Protein AF-0000000085022148 (afdb_homodimer)

pLDDT: mean 96.71, std 3.33, range [73.62, 98.94]

Secondary structu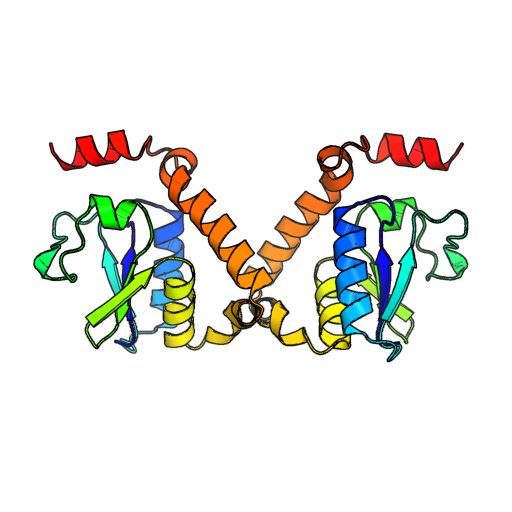re (DSSP, 8-state):
--EEEEE-TT-HHHHHHHHHHHHHHTTS--EEEEETTSTT--GGGGTT--HHHHHHS-EEE-TTS-EEETHHHHHHHHHHTT-GGGGGGGGSHHHHHHHHHHHHHHHHHHHHHTTS--HHHHHHHHH-/--EEEEE-TT-HHHHHHHHHHHHHHTTS--EEEEETTSTT--GGGGTT--HHHHHHS-EEE-TTS-EEETHHHHHHHHHHTT-GGGGGGGGSHHHHHHHHHHHHHHHHHHHHHTTS--HHHHHHHHH-

Organism: Micromonas commoda (strain RCC299 / NOUM17 / CCMP2709) (NCBI:txid296587)

Structure (mmCIF, N/CA/C/O backbone):
data_AF-0000000085022148-model_v1
#
loop_
_entity.id
_entity.type
_entity.pdbx_description
1 polymer 'Thiol-disulfide oxidoreductase'
#
loop_
_atom_site.group_PDB
_atom_site.id
_atom_site.type_symbol
_atom_site.label_atom_id
_atom_site.label_alt_id
_atom_site.label_comp_id
_atom_site.label_asym_id
_atom_site.label_entity_id
_atom_site.label_seq_id
_atom_site.pdbx_PDB_ins_code
_atom_site.Cartn_x
_atom_site.Cartn_y
_atom_site.Cartn_z
_atom_site.occupancy
_atom_site.B_iso_or_equiv
_atom_site.auth_seq_id
_atom_site.auth_comp_id
_atom_site.auth_asym_id
_atom_site.auth_atom_id
_atom_site.pdbx_PDB_model_num
ATOM 1 N N . TRP A 1 1 ? -12.016 -23.688 -6.984 1 97.06 1 TRP A N 1
ATOM 2 C CA . TRP A 1 1 ? -11.18 -22.547 -6.641 1 97.06 1 TRP A CA 1
ATOM 3 C C . TRP A 1 1 ? -11.609 -21.312 -7.418 1 97.06 1 TRP A C 1
ATOM 5 O O . TRP A 1 1 ? -12.242 -21.406 -8.477 1 97.06 1 TRP A O 1
ATOM 15 N N . ASP A 1 2 ? -11.375 -20.156 -6.832 1 98.75 2 ASP A N 1
ATOM 16 C CA . ASP A 1 2 ? -11.695 -18.875 -7.465 1 98.75 2 ASP A CA 1
ATOM 17 C C . ASP A 1 2 ? -10.531 -18.391 -8.328 1 98.75 2 ASP A C 1
ATOM 19 O O . ASP A 1 2 ? -10.742 -17.656 -9.305 1 98.75 2 ASP A O 1
ATOM 23 N N . VAL A 1 3 ? -9.367 -18.844 -7.98 1 98.88 3 VAL A N 1
ATOM 24 C CA . VAL A 1 3 ? -8.195 -18.469 -8.773 1 98.88 3 VAL A CA 1
ATOM 25 C C . VAL A 1 3 ? -7.062 -19.453 -8.5 1 98.88 3 VAL A C 1
ATOM 27 O O . VAL A 1 3 ? -6.859 -19.875 -7.359 1 98.88 3 VAL A O 1
ATOM 30 N N . ARG A 1 4 ? -6.363 -19.859 -9.539 1 98.94 4 ARG A N 1
ATOM 31 C CA . ARG A 1 4 ? -5.086 -20.562 -9.453 1 98.94 4 ARG A CA 1
ATOM 32 C C . ARG A 1 4 ? -3.92 -19.578 -9.484 1 98.94 4 ARG A C 1
ATOM 34 O O . ARG A 1 4 ? -3.873 -18.688 -10.336 1 98.94 4 ARG A O 1
ATOM 41 N N . VAL A 1 5 ? -3.021 -19.703 -8.547 1 98.94 5 VAL A N 1
ATOM 42 C CA . VAL A 1 5 ? -1.86 -18.812 -8.469 1 98.94 5 VAL A CA 1
ATOM 43 C C . VAL A 1 5 ? -0.59 -19.609 -8.766 1 98.94 5 VAL A C 1
ATOM 45 O O . VAL A 1 5 ? -0.313 -20.625 -8.117 1 98.94 5 VAL A O 1
ATOM 48 N N . LEU A 1 6 ? 0.143 -19.156 -9.766 1 98.94 6 LEU A N 1
ATOM 49 C CA . LEU A 1 6 ? 1.462 -19.703 -10.062 1 98.94 6 LEU A CA 1
ATOM 50 C C . LEU A 1 6 ? 2.547 -18.953 -9.305 1 98.94 6 LEU A C 1
ATOM 52 O O . LEU A 1 6 ? 2.84 -17.797 -9.625 1 98.94 6 LEU A O 1
ATOM 56 N N . TYR A 1 7 ? 3.133 -19.594 -8.328 1 98.88 7 TYR A N 1
ATOM 57 C CA . TYR A 1 7 ? 4.082 -18.875 -7.492 1 98.88 7 TYR A CA 1
ATOM 58 C C . TYR A 1 7 ? 5.461 -19.516 -7.547 1 98.88 7 TYR A C 1
ATOM 60 O O . TYR A 1 7 ? 5.59 -20.688 -7.898 1 98.88 7 TYR A O 1
ATOM 68 N N . ASP A 1 8 ? 6.48 -18.688 -7.207 1 98.5 8 ASP A N 1
ATOM 69 C CA . ASP A 1 8 ? 7.871 -19.125 -7.145 1 98.5 8 ASP A CA 1
ATOM 70 C C . ASP A 1 8 ? 8.195 -19.719 -5.777 1 98.5 8 ASP A C 1
ATOM 72 O O . ASP A 1 8 ? 8.539 -19 -4.844 1 98.5 8 ASP A O 1
ATOM 76 N N . GLY A 1 9 ? 8.203 -21.062 -5.75 1 98.25 9 GLY A N 1
ATOM 77 C CA . GLY A 1 9 ? 8.414 -21.766 -4.496 1 98.25 9 GLY A CA 1
ATOM 78 C C . GLY A 1 9 ? 9.836 -21.641 -3.977 1 98.25 9 GLY A C 1
ATOM 79 O O . GLY A 1 9 ? 10.102 -21.969 -2.82 1 98.25 9 GLY A O 1
ATOM 80 N N . ASP A 1 10 ? 10.711 -21.125 -4.785 1 97.25 10 ASP A N 1
ATOM 81 C CA . ASP A 1 10 ? 12.094 -20.953 -4.359 1 97.25 10 ASP A CA 1
ATOM 82 C C . ASP A 1 10 ? 12.305 -19.594 -3.711 1 97.25 10 ASP A C 1
ATOM 84 O O . ASP A 1 10 ? 13.344 -19.344 -3.096 1 97.25 10 ASP A O 1
ATOM 88 N N . CYS A 1 11 ? 11.453 -18.719 -3.873 1 98 11 CYS A N 1
ATOM 89 C CA . CYS A 1 11 ? 11.523 -17.391 -3.275 1 98 11 CYS A CA 1
ATOM 90 C C . CYS A 1 11 ? 10.922 -17.391 -1.875 1 98 11 CYS A C 1
ATOM 92 O O . CYS A 1 11 ? 9.719 -17.578 -1.711 1 98 11 CYS A O 1
ATOM 94 N N . PRO A 1 12 ? 11.75 -17.141 -0.868 1 97.81 12 PRO A N 1
ATOM 95 C CA . PRO A 1 12 ? 11.242 -17.25 0.503 1 97.81 12 PRO A CA 1
ATOM 96 C C . PRO A 1 12 ? 10.109 -16.266 0.791 1 97.81 12 PRO A C 1
ATOM 98 O O . PRO A 1 12 ? 9.188 -16.594 1.54 1 97.81 12 PRO A O 1
ATOM 101 N N . LEU A 1 13 ? 10.133 -15.102 0.252 1 96.69 13 LEU A N 1
ATOM 102 C CA . LEU A 1 13 ? 9.062 -14.133 0.465 1 96.69 13 LEU A CA 1
ATOM 103 C C . LEU A 1 13 ? 7.793 -14.562 -0.255 1 96.69 13 LEU A C 1
ATOM 105 O O . LEU A 1 13 ? 6.691 -14.391 0.269 1 96.69 13 LEU A O 1
ATOM 109 N N . CYS A 1 14 ? 7.902 -15.164 -1.439 1 98.38 14 CYS A N 1
ATOM 110 C CA . CYS A 1 14 ? 6.75 -15.68 -2.166 1 98.38 14 CYS A CA 1
ATOM 111 C C . CYS A 1 14 ? 6.082 -16.812 -1.391 1 98.38 14 CYS A C 1
ATOM 113 O O . CYS A 1 14 ? 4.855 -16.859 -1.286 1 98.38 14 CYS A O 1
ATOM 115 N N . VAL A 1 15 ? 6.863 -17.656 -0.808 1 98.56 15 VAL A N 1
ATOM 116 C CA . VAL A 1 15 ? 6.363 -18.797 -0.047 1 98.56 15 VAL A CA 1
ATOM 117 C C . VAL A 1 15 ? 5.645 -18.312 1.208 1 98.56 15 VAL A C 1
ATOM 119 O O . VAL A 1 15 ? 4.582 -18.828 1.565 1 98.56 15 VAL A O 1
ATOM 122 N N . ARG A 1 16 ? 6.23 -17.359 1.817 1 97.19 16 ARG A N 1
ATOM 123 C CA . ARG A 1 16 ? 5.59 -16.797 3.002 1 97.19 16 ARG A CA 1
ATOM 124 C C . ARG A 1 16 ? 4.215 -16.234 2.666 1 97.19 16 ARG A C 1
ATOM 126 O O . ARG A 1 16 ? 3.25 -16.453 3.4 1 97.19 16 ARG A O 1
ATOM 133 N N . GLU A 1 17 ? 4.184 -15.508 1.544 1 97.31 17 GLU A N 1
ATOM 134 C CA . GLU A 1 17 ? 2.912 -14.938 1.094 1 97.31 17 GLU A CA 1
ATOM 135 C C . GLU A 1 17 ? 1.898 -16.031 0.786 1 97.31 17 GLU A C 1
ATOM 137 O O . GLU A 1 17 ? 0.749 -15.969 1.225 1 97.31 17 GLU A O 1
ATOM 142 N N . VAL A 1 18 ? 2.279 -17.047 0.117 1 98.5 18 VAL A N 1
ATOM 143 C CA . VAL A 1 18 ? 1.398 -18.141 -0.288 1 98.5 18 VAL A CA 1
ATOM 144 C C . VAL A 1 18 ? 0.951 -18.922 0.942 1 98.5 18 VAL A C 1
ATOM 146 O O . VAL A 1 18 ? -0.204 -19.359 1.029 1 98.5 18 VAL A O 1
ATOM 149 N N . ASP A 1 19 ? 1.812 -19.062 1.912 1 98.5 19 ASP A N 1
ATOM 150 C CA . ASP A 1 19 ? 1.448 -19.734 3.154 1 98.5 19 ASP A CA 1
ATOM 151 C C . ASP A 1 19 ? 0.398 -18.938 3.924 1 98.5 19 ASP A C 1
ATOM 153 O O . ASP A 1 19 ? -0.531 -19.516 4.492 1 98.5 19 ASP A O 1
ATOM 157 N N . PHE A 1 20 ? 0.59 -17.656 4.004 1 97.88 20 PHE A N 1
ATOM 158 C CA . PHE A 1 20 ? -0.416 -16.797 4.617 1 97.88 20 PHE A CA 1
ATOM 159 C C . PHE A 1 20 ? -1.771 -16.984 3.947 1 97.88 20 PHE A C 1
ATOM 161 O O . PHE A 1 20 ? -2.781 -17.188 4.621 1 97.88 20 PHE A O 1
ATOM 168 N N . LEU A 1 21 ? -1.767 -17 2.562 1 98.44 21 LEU A N 1
ATOM 169 C CA . LEU A 1 21 ? -3.002 -17.141 1.803 1 98.44 21 LEU A CA 1
ATOM 170 C C . LEU A 1 21 ? -3.609 -18.531 2.025 1 98.44 21 LEU A C 1
ATOM 172 O O . LEU A 1 21 ? -4.828 -18.656 2.158 1 98.44 21 LEU A O 1
ATOM 176 N N . ARG A 1 22 ? -2.783 -19.484 2.055 1 98.69 22 ARG A N 1
ATOM 177 C CA . ARG A 1 22 ? -3.236 -20.844 2.33 1 98.69 22 ARG A CA 1
ATOM 178 C C . ARG A 1 22 ? -3.934 -20.922 3.684 1 98.69 22 ARG A C 1
ATOM 180 O O . ARG A 1 22 ? -5.012 -21.516 3.797 1 98.69 22 ARG A O 1
ATOM 187 N N . ARG A 1 23 ? -3.324 -20.344 4.73 1 98.44 23 ARG A N 1
ATOM 188 C CA . ARG A 1 23 ? -3.92 -20.328 6.062 1 98.44 23 ARG A CA 1
ATOM 189 C C . ARG A 1 23 ? -5.262 -19.609 6.055 1 98.44 23 ARG A C 1
ATOM 191 O O . ARG A 1 23 ? -6.227 -20.078 6.668 1 98.44 23 ARG A O 1
ATOM 198 N N . LYS A 1 24 ? -5.316 -18.562 5.32 1 98 24 LYS A N 1
ATOM 199 C CA . LYS A 1 24 ? -6.551 -17.781 5.258 1 98 24 LYS A CA 1
ATOM 200 C C . LYS A 1 24 ? -7.633 -18.531 4.488 1 98 24 LYS A C 1
ATOM 202 O O . LYS A 1 24 ? -8.82 -18.391 4.781 1 98 24 LYS A O 1
ATOM 207 N N . ASP A 1 25 ? -7.164 -19.281 3.492 1 98.5 25 ASP A N 1
ATOM 208 C CA . ASP A 1 25 ? -8.109 -20.125 2.766 1 98.5 25 ASP A CA 1
ATOM 209 C C . ASP A 1 25 ? -8.773 -21.141 3.699 1 98.5 25 ASP A C 1
ATOM 211 O O . ASP A 1 25 ? -9.922 -21.531 3.482 1 98.5 25 ASP A O 1
ATOM 215 N N . ALA A 1 26 ? -8.086 -21.641 4.629 1 98.06 26 ALA A N 1
ATOM 216 C CA . ALA A 1 26 ? -8.562 -22.516 5.699 1 98.06 26 ALA A CA 1
ATOM 217 C C . ALA A 1 26 ? -9.273 -23.734 5.129 1 98.06 26 ALA A C 1
ATOM 219 O O . ALA A 1 26 ? -10.344 -24.125 5.602 1 98.06 26 ALA A O 1
ATOM 220 N N . GLY A 1 27 ? -8.742 -24.281 4.074 1 97.56 27 GLY A N 1
ATOM 221 C CA . GLY A 1 27 ? -9.242 -25.516 3.51 1 97.56 27 GLY A CA 1
ATOM 222 C C . GLY A 1 27 ? -10.492 -25.344 2.674 1 97.56 27 GLY A C 1
ATOM 223 O O . GLY A 1 27 ? -11.07 -26.312 2.189 1 97.56 27 GLY A O 1
ATOM 224 N N . ARG A 1 28 ? -10.992 -24.172 2.41 1 98.12 28 ARG A N 1
ATOM 225 C CA . ARG A 1 28 ? -12.211 -23.906 1.663 1 98.12 28 ARG A CA 1
ATOM 226 C C . ARG A 1 28 ? -12.031 -24.203 0.18 1 98.12 28 ARG A C 1
ATOM 228 O O . ARG A 1 28 ? -13.008 -24.328 -0.562 1 98.12 28 ARG A O 1
ATOM 235 N N . GLY A 1 29 ? -10.797 -24.234 -0.22 1 98.38 29 GLY A N 1
ATOM 236 C CA . GLY A 1 29 ? -10.523 -24.594 -1.604 1 98.38 29 GLY A CA 1
ATOM 237 C C . GLY A 1 29 ? -10.773 -23.453 -2.574 1 98.38 29 GLY A C 1
ATOM 238 O O . GLY A 1 29 ? -11.156 -23.688 -3.723 1 98.38 29 GLY A O 1
ATOM 239 N N . LYS A 1 30 ? -10.648 -22.234 -2.107 1 98.81 30 LYS A N 1
ATOM 240 C CA . LYS A 1 30 ? -10.859 -21.062 -2.951 1 98.81 30 LYS A CA 1
ATOM 241 C C . LYS A 1 30 ? -9.617 -20.75 -3.779 1 98.81 30 LYS A C 1
ATOM 243 O O . LYS A 1 30 ? -9.703 -20.094 -4.812 1 98.81 30 LYS A O 1
ATOM 248 N N . LEU A 1 31 ? -8.469 -21.234 -3.375 1 98.88 31 LEU A N 1
ATOM 249 C CA . LEU A 1 31 ? -7.211 -21.016 -4.074 1 98.88 31 LEU A CA 1
ATOM 250 C C . LEU A 1 31 ? -6.637 -22.344 -4.578 1 98.88 31 LEU A C 1
ATOM 252 O O . LEU A 1 31 ? -6.688 -23.359 -3.875 1 98.88 31 LEU A O 1
ATOM 256 N N . ASP A 1 32 ? -6.168 -22.359 -5.734 1 98.88 32 ASP A N 1
ATOM 257 C CA . ASP A 1 32 ? -5.285 -23.391 -6.258 1 98.88 32 ASP A CA 1
ATOM 258 C C . ASP A 1 32 ? -3.857 -22.875 -6.414 1 98.88 32 ASP A C 1
ATOM 260 O O . ASP A 1 32 ? -3.572 -22.094 -7.324 1 98.88 32 ASP A O 1
ATOM 264 N N . LEU A 1 33 ? -2.99 -23.297 -5.52 1 98.88 33 LEU A N 1
ATOM 265 C CA . LEU A 1 33 ? -1.637 -22.766 -5.43 1 98.88 33 LEU A CA 1
ATOM 266 C C . LEU A 1 33 ? -0.633 -23.719 -6.086 1 98.88 33 LEU A C 1
ATOM 268 O O . LEU A 1 33 ? -0.404 -24.812 -5.59 1 98.88 33 LEU A O 1
ATOM 272 N N . VAL A 1 34 ? -0.026 -23.266 -7.16 1 98.94 34 VAL A N 1
ATOM 273 C CA . VAL A 1 34 ? 0.854 -24.125 -7.961 1 98.94 34 VAL A CA 1
ATOM 274 C C . VAL A 1 34 ? 2.281 -23.578 -7.906 1 98.94 34 VAL A C 1
ATOM 276 O O . VAL A 1 34 ? 2.531 -22.438 -8.289 1 98.94 34 VAL A O 1
ATOM 279 N N . ASP A 1 35 ? 3.156 -24.406 -7.504 1 98.88 35 ASP A N 1
ATOM 280 C CA . ASP A 1 35 ? 4.57 -24.062 -7.41 1 98.88 35 ASP A CA 1
ATOM 281 C C . ASP A 1 35 ? 5.273 -24.234 -8.75 1 98.88 35 ASP A C 1
ATOM 283 O O . ASP A 1 35 ? 5.477 -25.375 -9.203 1 98.88 35 ASP A O 1
ATOM 287 N N . ILE A 1 36 ? 5.754 -23.141 -9.32 1 98.69 36 ILE A N 1
ATOM 288 C CA . ILE A 1 36 ? 6.355 -23.234 -10.648 1 98.69 36 ILE A CA 1
ATOM 289 C C . ILE A 1 36 ? 7.781 -23.766 -10.531 1 98.69 36 ILE A C 1
ATOM 291 O O . ILE A 1 36 ? 8.367 -24.203 -11.523 1 98.69 36 ILE A O 1
ATOM 295 N N . ALA A 1 37 ? 8.344 -23.703 -9.367 1 97.25 37 ALA A N 1
ATOM 296 C CA . ALA A 1 37 ? 9.703 -24.203 -9.156 1 97.25 37 ALA A CA 1
ATOM 297 C C . ALA A 1 37 ? 9.719 -25.719 -9.016 1 97.25 37 ALA A C 1
ATOM 299 O O . ALA A 1 37 ? 10.781 -26.344 -9.07 1 97.25 37 ALA A O 1
ATOM 300 N N . SER A 1 38 ? 8.57 -26.297 -8.789 1 97.5 38 SER A N 1
ATOM 301 C CA . SER A 1 38 ? 8.477 -27.734 -8.641 1 97.5 38 SER A CA 1
ATOM 302 C C . SER A 1 38 ? 8.953 -28.453 -9.898 1 97.5 38 SER A C 1
ATOM 304 O O . SER A 1 38 ? 8.664 -28.031 -11.016 1 97.5 38 SER A O 1
ATOM 306 N N . ALA A 1 39 ? 9.562 -29.641 -9.695 1 95 39 ALA A N 1
ATOM 307 C CA . ALA A 1 39 ? 9.961 -30.484 -10.82 1 95 39 ALA A CA 1
ATOM 308 C C . ALA A 1 39 ? 8.734 -31.016 -11.57 1 95 39 ALA A C 1
ATOM 310 O O . ALA A 1 39 ? 8.844 -31.422 -12.727 1 95 39 ALA A O 1
ATOM 311 N N . ARG A 1 40 ? 7.672 -30.953 -10.977 1 96.56 40 ARG A N 1
ATOM 312 C CA . ARG A 1 40 ? 6.453 -31.516 -11.555 1 96.56 40 ARG A CA 1
ATOM 313 C C . ARG A 1 40 ? 5.629 -30.422 -12.242 1 96.56 40 ARG A C 1
ATOM 315 O O . ARG A 1 40 ? 4.539 -30.703 -12.742 1 96.56 40 ARG A O 1
ATOM 322 N N . TYR A 1 41 ? 6.105 -29.219 -12.227 1 98.25 41 TYR A N 1
ATOM 323 C CA . TYR A 1 41 ? 5.363 -28.156 -12.906 1 98.25 41 TYR A CA 1
ATOM 324 C C . TYR A 1 41 ? 5.16 -28.5 -14.375 1 98.25 41 TYR A C 1
ATOM 326 O O . TYR A 1 41 ? 6.102 -28.891 -15.07 1 98.25 41 TYR A O 1
ATOM 334 N N . ASP A 1 42 ? 3.918 -28.312 -14.875 1 98.25 42 ASP A N 1
ATOM 335 C CA . ASP A 1 42 ? 3.537 -28.672 -16.234 1 98.25 42 ASP A CA 1
ATOM 336 C C . ASP A 1 42 ? 2.818 -27.5 -16.922 1 98.25 42 ASP A C 1
ATOM 338 O O . ASP A 1 42 ? 1.654 -27.219 -16.625 1 98.25 42 ASP A O 1
ATOM 342 N N . PRO A 1 43 ? 3.512 -26.828 -17.891 1 98.44 43 PRO A N 1
ATOM 343 C CA . PRO A 1 43 ? 2.873 -25.703 -18.594 1 98.44 43 PRO A CA 1
ATOM 344 C C . PRO A 1 43 ? 1.539 -26.094 -19.219 1 98.44 43 PRO A C 1
ATOM 346 O O . PRO A 1 43 ? 0.601 -25.297 -19.234 1 98.44 43 PRO A O 1
ATOM 349 N N . SER A 1 44 ? 1.406 -27.328 -19.703 1 98.38 44 SER A N 1
ATOM 350 C CA . SER A 1 44 ? 0.191 -27.734 -20.406 1 98.38 44 SER A CA 1
ATOM 351 C C . SER A 1 44 ? -1.007 -27.75 -19.453 1 98.38 44 SER A C 1
ATOM 353 O O . SER A 1 44 ? -2.143 -27.531 -19.875 1 98.38 44 SER A O 1
ATOM 355 N N . ALA A 1 45 ? -0.78 -27.906 -18.234 1 98.25 45 ALA A N 1
ATOM 356 C CA . ALA A 1 45 ? -1.841 -27.891 -17.234 1 98.25 45 ALA A CA 1
ATOM 357 C C . ALA A 1 45 ? -2.102 -26.469 -16.734 1 98.25 45 ALA A C 1
ATOM 359 O O . ALA A 1 45 ? -2.996 -26.25 -15.922 1 98.25 45 ALA A O 1
ATOM 360 N N . ASN A 1 46 ? -1.345 -25.547 -17.188 1 98.81 46 ASN A N 1
ATOM 361 C CA . ASN A 1 46 ? -1.393 -24.172 -16.719 1 98.81 46 ASN A CA 1
ATOM 362 C C . ASN A 1 46 ? -1.419 -23.172 -17.891 1 98.81 46 ASN A C 1
ATOM 364 O O . ASN A 1 46 ? -0.649 -22.219 -17.906 1 98.81 46 ASN A O 1
ATOM 368 N N . ARG A 1 47 ? -2.256 -23.484 -18.875 1 98.69 47 ARG A N 1
ATOM 369 C CA . ARG A 1 47 ? -2.561 -22.594 -19.984 1 98.69 47 ARG A CA 1
ATOM 370 C C . ARG A 1 47 ? -1.333 -22.375 -20.875 1 98.69 47 ARG A C 1
ATOM 372 O O . ARG A 1 47 ? -1.205 -21.344 -21.516 1 98.69 47 ARG A O 1
ATOM 379 N N . GLY A 1 48 ? -0.399 -23.25 -20.797 1 98.69 48 GLY A N 1
ATOM 380 C CA . GLY A 1 48 ? 0.784 -23.172 -21.641 1 98.69 48 GLY A CA 1
ATOM 381 C C . GLY A 1 48 ? 1.825 -22.203 -21.109 1 98.69 48 GLY A C 1
ATOM 382 O O . GLY A 1 48 ? 2.77 -21.844 -21.812 1 98.69 48 GLY A O 1
ATOM 383 N N . ILE A 1 49 ? 1.713 -21.75 -19.906 1 98.81 49 ILE A N 1
ATOM 384 C CA . ILE A 1 49 ? 2.658 -20.797 -19.328 1 98.81 49 ILE A CA 1
ATOM 385 C C . ILE A 1 49 ? 3.953 -21.516 -18.953 1 98.81 49 ILE A C 1
ATOM 387 O O . ILE A 1 49 ? 4 -22.266 -17.969 1 98.81 49 ILE A O 1
ATOM 391 N N . GLU A 1 50 ? 4.961 -21.219 -19.75 1 98.5 50 GLU A N 1
ATOM 392 C CA . GLU A 1 50 ? 6.266 -21.828 -19.516 1 98.5 50 GLU A CA 1
ATOM 393 C C . GLU A 1 50 ? 6.93 -21.25 -18.266 1 98.5 50 GLU A C 1
ATOM 395 O O . GLU A 1 50 ? 6.605 -20.141 -17.844 1 98.5 50 GLU A O 1
ATOM 400 N N . PHE A 1 51 ? 7.91 -22.016 -17.766 1 97.88 51 PHE A N 1
ATOM 401 C CA . PHE A 1 51 ? 8.633 -21.641 -16.562 1 97.88 51 PHE A CA 1
ATOM 402 C C . PHE A 1 51 ? 9.227 -20.234 -16.703 1 97.88 51 PHE A C 1
ATOM 404 O O . PHE A 1 51 ? 9.055 -19.391 -15.828 1 97.88 51 PHE A O 1
ATOM 411 N N . ALA A 1 52 ? 9.867 -19.953 -17.797 1 96.38 52 ALA A N 1
ATOM 412 C CA . ALA A 1 52 ? 10.508 -18.672 -18.016 1 96.38 52 ALA A CA 1
ATOM 413 C C . ALA A 1 52 ? 9.492 -17.531 -17.969 1 96.38 52 ALA A C 1
ATOM 415 O O . ALA A 1 52 ? 9.75 -16.469 -17.391 1 96.38 52 ALA A O 1
ATOM 416 N N . THR A 1 53 ? 8.352 -17.75 -18.609 1 98.06 53 THR A N 1
ATOM 417 C CA . THR A 1 53 ? 7.277 -16.766 -18.609 1 98.06 53 THR A CA 1
ATOM 418 C C . THR A 1 53 ? 6.754 -16.562 -17.188 1 98.06 53 THR A C 1
ATOM 420 O O . THR A 1 53 ? 6.574 -15.422 -16.75 1 98.06 53 THR A O 1
ATOM 423 N N . ALA A 1 54 ? 6.57 -17.625 -16.484 1 98.25 54 ALA A N 1
ATOM 424 C CA . ALA A 1 54 ? 6.051 -17.562 -15.109 1 98.25 54 ALA A CA 1
ATOM 425 C C . ALA A 1 54 ? 7.027 -16.844 -14.188 1 98.25 54 ALA A C 1
ATOM 427 O O . ALA A 1 54 ? 6.613 -16.188 -13.234 1 98.25 54 ALA A O 1
ATOM 428 N N . MET A 1 55 ? 8.312 -16.922 -14.5 1 97 55 MET A N 1
ATOM 429 C CA . MET A 1 55 ? 9.344 -16.328 -13.641 1 97 55 MET A CA 1
ATOM 430 C C . MET A 1 55 ? 9.438 -14.82 -13.875 1 97 55 MET A C 1
ATOM 432 O O . MET A 1 55 ? 9.906 -14.086 -13.008 1 97 55 MET A O 1
ATOM 436 N N . SER A 1 56 ? 8.992 -14.344 -14.961 1 96.06 56 SER A N 1
ATOM 437 C CA . SER A 1 56 ? 9.141 -12.93 -15.289 1 96.06 56 SER A CA 1
ATOM 438 C C . SER A 1 56 ? 8.125 -12.078 -14.539 1 96.06 56 SER A C 1
ATOM 440 O O . SER A 1 56 ? 8.359 -10.891 -14.289 1 96.06 56 SER A O 1
ATOM 442 N N . THR A 1 57 ? 6.984 -12.602 -14.258 1 97.75 57 THR A N 1
ATOM 443 C CA . THR A 1 57 ? 5.895 -11.945 -13.539 1 97.75 57 THR A CA 1
ATOM 444 C C . THR A 1 57 ? 4.918 -12.977 -12.992 1 97.75 57 THR A C 1
ATOM 446 O O . THR A 1 57 ? 4.777 -14.07 -13.547 1 97.75 57 THR A O 1
ATOM 449 N N . ILE A 1 58 ? 4.293 -12.641 -11.898 1 98.69 58 ILE A N 1
ATOM 450 C CA . ILE A 1 58 ? 3.346 -13.594 -11.32 1 98.69 58 ILE A CA 1
ATOM 451 C C . ILE A 1 58 ? 2.141 -13.742 -12.25 1 98.69 58 ILE A C 1
ATOM 453 O O . ILE A 1 58 ? 1.661 -12.766 -12.82 1 98.69 58 ILE A O 1
ATOM 457 N N . HIS A 1 59 ? 1.562 -14.984 -12.32 1 98.94 59 HIS A N 1
ATOM 458 C CA . HIS A 1 59 ? 0.38 -15.289 -13.117 1 98.94 59 HIS A CA 1
ATOM 459 C C . HIS A 1 59 ? -0.713 -15.914 -12.258 1 98.94 59 HIS A C 1
ATOM 461 O O . HIS A 1 59 ? -0.422 -16.688 -11.328 1 98.94 59 HIS A O 1
ATOM 467 N N . GLY A 1 60 ? -1.906 -15.562 -12.57 1 98.94 60 GLY A N 1
ATOM 468 C CA . GLY A 1 60 ? -3.113 -16.219 -12.094 1 98.94 60 GLY A CA 1
ATOM 469 C C . GLY A 1 60 ? -3.979 -16.766 -13.219 1 98.94 60 GLY A C 1
ATOM 470 O O . GLY A 1 60 ? -3.957 -16.234 -14.336 1 98.94 60 GLY A O 1
ATOM 471 N N . ILE A 1 61 ? -4.68 -17.797 -12.93 1 98.94 61 ILE A N 1
ATOM 472 C CA . ILE A 1 61 ? -5.617 -18.375 -13.875 1 98.94 61 ILE A CA 1
ATOM 473 C C . ILE A 1 61 ? -7.012 -18.438 -13.25 1 98.94 61 ILE A C 1
ATOM 475 O O . ILE A 1 61 ? -7.191 -19.016 -12.172 1 98.94 61 ILE A O 1
ATOM 479 N N . GLU A 1 62 ? -7.922 -17.891 -13.977 1 98.56 62 GLU A N 1
ATOM 480 C CA . GLU A 1 62 ? -9.312 -17.906 -13.523 1 98.56 62 GLU A CA 1
ATOM 481 C C . GLU A 1 62 ? -9.992 -19.219 -13.93 1 98.56 62 GLU A C 1
ATOM 483 O O . GLU A 1 62 ? -9.508 -19.938 -14.805 1 98.56 62 GLU A O 1
ATOM 488 N N . PRO A 1 63 ? -11.141 -19.516 -13.305 1 98 63 PRO A N 1
ATOM 489 C CA . PRO A 1 63 ? -11.828 -20.781 -13.625 1 98 63 PRO A CA 1
ATOM 490 C C . PRO A 1 63 ? -12.203 -20.875 -15.102 1 98 63 PRO A C 1
ATOM 492 O O . PRO A 1 63 ? -12.203 -21.969 -15.664 1 98 63 PRO A O 1
ATOM 495 N N . ASN A 1 64 ? -12.445 -19.812 -15.734 1 97.94 64 ASN A N 1
ATOM 496 C CA . ASN A 1 64 ? -12.812 -19.828 -17.141 1 97.94 64 ASN A CA 1
ATOM 497 C C . ASN A 1 64 ? -11.586 -19.891 -18.047 1 97.94 64 ASN A C 1
ATOM 499 O O . ASN A 1 64 ? -11.711 -19.859 -19.266 1 97.94 64 ASN A O 1
ATOM 503 N N . GLY A 1 65 ? -10.461 -19.891 -17.469 1 97.94 65 GLY A N 1
ATOM 504 C CA . GLY A 1 65 ? -9.227 -20.047 -18.219 1 97.94 65 GLY A CA 1
ATOM 505 C C . GLY A 1 65 ? -8.523 -18.734 -18.5 1 97.94 65 GLY A C 1
ATOM 506 O O . GLY A 1 65 ? -7.387 -18.719 -18.984 1 97.94 65 GLY A O 1
ATOM 507 N N . ASP A 1 66 ? -9.164 -17.562 -18.203 1 98.69 66 ASP A N 1
ATOM 508 C CA . ASP A 1 66 ? -8.508 -16.281 -18.406 1 98.69 66 ASP A CA 1
ATOM 509 C C . ASP A 1 66 ? -7.262 -16.141 -17.531 1 98.69 66 ASP A C 1
ATOM 511 O O . ASP A 1 66 ? -7.273 -16.547 -16.359 1 98.69 66 ASP A O 1
ATOM 515 N N . VAL A 1 67 ? -6.215 -15.539 -18.141 1 98.88 67 VAL A N 1
ATOM 516 C CA . VAL A 1 67 ? -4.949 -15.352 -17.438 1 98.88 67 VAL A CA 1
ATOM 517 C C . VAL A 1 67 ? -4.832 -13.898 -16.969 1 98.88 67 VAL A C 1
ATOM 519 O O . VAL A 1 67 ? -5.121 -12.969 -17.734 1 98.88 67 VAL A O 1
ATOM 522 N N . ILE A 1 68 ? -4.473 -13.727 -15.734 1 98.5 68 ILE A N 1
ATOM 523 C CA . ILE A 1 68 ? -4.16 -12.406 -15.18 1 98.5 68 ILE A CA 1
ATOM 524 C C . ILE A 1 68 ? -2.715 -12.383 -14.695 1 98.5 68 ILE A C 1
ATOM 526 O O . ILE A 1 68 ? -2.104 -13.43 -14.484 1 98.5 68 ILE A O 1
ATOM 530 N N . THR A 1 69 ? -2.141 -11.117 -14.594 1 98.38 69 THR A N 1
ATOM 531 C CA . THR A 1 69 ? -0.766 -10.961 -14.133 1 98.38 69 THR A CA 1
ATOM 532 C C . THR A 1 69 ? -0.652 -9.789 -13.164 1 98.38 69 THR A C 1
ATOM 534 O O . THR A 1 69 ? -1.586 -8.992 -13.031 1 98.38 69 THR A O 1
ATOM 537 N N . GLY A 1 70 ? 0.47 -9.758 -12.484 1 97.44 70 GLY A N 1
ATOM 538 C CA . GLY A 1 70 ? 0.819 -8.602 -11.664 1 97.44 70 GLY A CA 1
ATOM 539 C C . GLY A 1 70 ? -0.065 -8.445 -10.445 1 97.44 70 GLY A C 1
ATOM 540 O O . GLY A 1 70 ? -0.492 -9.438 -9.852 1 97.44 70 GLY A O 1
ATOM 541 N N . VAL A 1 71 ? -0.335 -7.273 -10.07 1 97.69 71 VAL A N 1
ATOM 542 C CA . VAL A 1 71 ? -1.029 -6.922 -8.836 1 97.69 71 VAL A CA 1
ATOM 543 C C . VAL A 1 71 ? -2.432 -7.523 -8.844 1 97.69 71 VAL A C 1
ATOM 545 O O . VAL A 1 71 ? -2.947 -7.922 -7.793 1 97.69 71 VAL A O 1
ATOM 548 N N . GLU A 1 72 ? -2.982 -7.695 -10.047 1 97.31 72 GLU A N 1
ATOM 549 C CA . GLU A 1 72 ? -4.328 -8.242 -10.164 1 97.31 72 GLU A CA 1
ATOM 550 C C . GLU A 1 72 ? -4.398 -9.656 -9.594 1 97.31 72 GLU A C 1
ATOM 552 O O . GLU A 1 72 ? -5.422 -10.062 -9.039 1 97.31 72 GLU A O 1
ATOM 557 N N . VAL A 1 73 ? -3.311 -10.406 -9.664 1 98.69 73 VAL A N 1
ATOM 558 C CA . VAL A 1 73 ? -3.281 -11.758 -9.117 1 98.69 73 VAL A CA 1
ATOM 559 C C . VAL A 1 73 ? -3.469 -11.703 -7.602 1 98.69 73 VAL A C 1
ATOM 561 O O . VAL A 1 73 ? -4.27 -12.453 -7.043 1 98.69 73 VAL A O 1
ATOM 564 N N . PHE A 1 74 ? -2.758 -10.797 -6.988 1 98.5 74 PHE A N 1
ATOM 565 C CA . PHE A 1 74 ? -2.875 -10.625 -5.543 1 98.5 74 PHE A CA 1
ATOM 566 C C . PHE A 1 74 ? -4.277 -10.164 -5.164 1 98.5 74 PHE A C 1
ATOM 568 O O . PHE A 1 74 ? -4.859 -10.664 -4.203 1 98.5 74 PHE A O 1
ATOM 575 N N . GLU A 1 75 ? -4.801 -9.258 -5.934 1 98.19 75 GLU A N 1
ATOM 576 C CA . GLU A 1 75 ? -6.156 -8.773 -5.672 1 98.19 75 GLU A CA 1
ATOM 577 C C . GLU A 1 75 ? -7.16 -9.93 -5.688 1 98.19 75 GLU A C 1
ATOM 579 O O . GLU A 1 75 ? -7.992 -10.039 -4.789 1 98.19 75 GLU A O 1
ATOM 584 N N . ARG A 1 76 ? -7.051 -10.773 -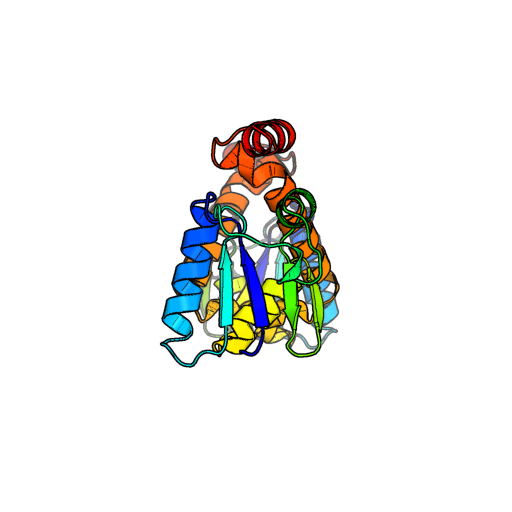6.668 1 98.56 76 ARG A N 1
ATOM 585 C CA . ARG A 1 76 ? -7.984 -11.883 -6.805 1 98.56 76 ARG A CA 1
ATOM 586 C C . ARG A 1 76 ? -7.77 -12.914 -5.699 1 98.56 76 ARG A C 1
ATOM 588 O O . ARG A 1 76 ? -8.734 -13.438 -5.137 1 98.56 76 ARG A O 1
ATOM 595 N N . ALA A 1 77 ? -6.539 -13.188 -5.422 1 98.81 77 ALA A N 1
ATOM 596 C CA . ALA A 1 77 ? -6.23 -14.172 -4.387 1 98.81 77 ALA A CA 1
ATOM 597 C C . ALA A 1 77 ? -6.723 -13.703 -3.021 1 98.81 77 ALA A C 1
ATOM 599 O O . ALA A 1 77 ? -7.344 -14.477 -2.283 1 98.81 77 ALA A O 1
ATOM 600 N N . TYR A 1 78 ? -6.465 -12.461 -2.678 1 98.69 78 TYR A N 1
ATOM 601 C CA . TYR A 1 78 ? -6.91 -11.93 -1.395 1 98.69 78 TYR A CA 1
ATOM 602 C C . TYR A 1 78 ? -8.43 -11.875 -1.325 1 98.69 78 TYR A C 1
ATOM 604 O O . TYR A 1 78 ? -9.023 -12.156 -0.28 1 98.69 78 TYR A O 1
ATOM 612 N N . ALA A 1 79 ? -9.039 -11.5 -2.404 1 98.56 79 ALA A N 1
ATOM 613 C CA . ALA A 1 79 ? -10.5 -11.492 -2.438 1 98.56 79 ALA A CA 1
ATOM 614 C C . ALA A 1 79 ? -11.062 -12.891 -2.188 1 98.56 7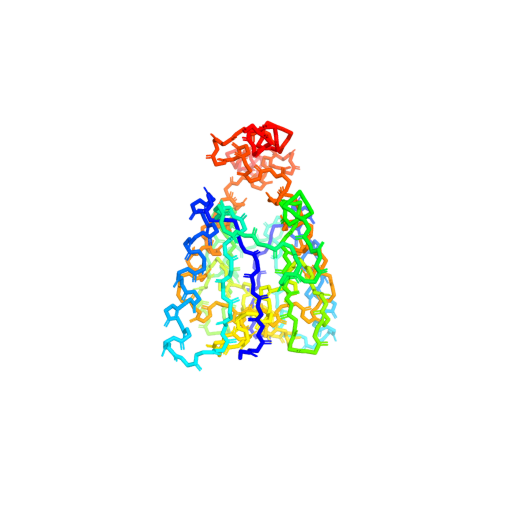9 ALA A C 1
ATOM 616 O O . ALA A 1 79 ? -12.031 -13.055 -1.448 1 98.56 79 ALA A O 1
ATOM 617 N N . ALA A 1 80 ? -10.43 -13.836 -2.715 1 98.75 80 ALA A N 1
ATOM 618 C CA . ALA A 1 80 ? -10.898 -15.219 -2.604 1 98.75 80 ALA A CA 1
ATOM 619 C C . ALA A 1 80 ? -10.922 -15.672 -1.146 1 98.75 80 ALA A C 1
ATOM 621 O O . ALA A 1 80 ? -11.773 -16.469 -0.753 1 98.75 80 ALA A O 1
ATOM 622 N N . VAL A 1 81 ? -10.062 -15.102 -0.38 1 98.31 81 VAL A N 1
ATOM 623 C CA . VAL A 1 81 ? -9.984 -15.57 0.999 1 98.31 81 VAL A CA 1
ATOM 624 C C . VAL A 1 81 ? -10.617 -14.539 1.934 1 98.31 81 VAL A C 1
ATOM 626 O O . VAL A 1 81 ? -10.359 -14.547 3.139 1 98.31 81 VAL A O 1
ATOM 629 N N . GLY A 1 82 ? -11.367 -13.586 1.434 1 97.62 82 GLY A N 1
ATOM 630 C CA . GLY A 1 82 ? -12.164 -12.672 2.234 1 97.62 82 GLY A CA 1
ATOM 631 C C . GLY A 1 82 ? -11.414 -11.406 2.617 1 97.62 82 GLY A C 1
ATOM 632 O O . GLY A 1 82 ? -11.852 -10.664 3.496 1 97.62 82 GLY A O 1
ATOM 633 N N . LEU A 1 83 ? -10.328 -11.203 1.946 1 98 83 LEU A N 1
ATOM 634 C CA . LEU A 1 83 ? -9.492 -10.047 2.264 1 98 83 LEU A CA 1
ATOM 635 C C . LEU A 1 83 ? -9.406 -9.102 1.074 1 98 83 LEU A C 1
ATOM 637 O O . LEU A 1 83 ? -8.398 -8.414 0.901 1 98 83 LEU A O 1
ATOM 641 N N . GLY A 1 84 ? -10.359 -9.039 0.258 1 97.88 84 GLY A N 1
A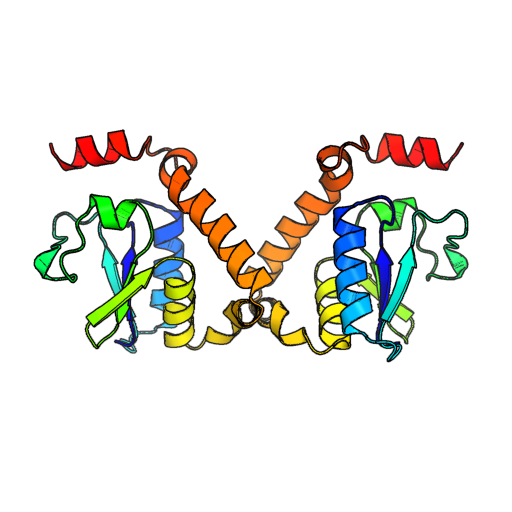TOM 642 C CA . GLY A 1 84 ? -10.367 -8.148 -0.893 1 97.88 84 GLY A CA 1
ATOM 643 C C . GLY A 1 84 ? -10.211 -6.688 -0.521 1 97.88 84 GLY A C 1
ATOM 644 O O . GLY A 1 84 ? -9.641 -5.906 -1.285 1 97.88 84 GLY A O 1
ATOM 645 N N . TRP A 1 85 ? -10.648 -6.336 0.681 1 97.12 85 TRP A N 1
ATOM 646 C CA . TRP A 1 85 ? -10.625 -4.957 1.152 1 97.12 85 TRP A CA 1
ATOM 647 C C . TRP A 1 85 ? -9.195 -4.453 1.297 1 97.12 85 TRP A C 1
ATOM 649 O O . TRP A 1 85 ? -8.945 -3.246 1.273 1 97.12 85 TRP A O 1
ATOM 659 N N . VAL A 1 86 ? -8.188 -5.305 1.382 1 97.44 86 VAL A N 1
ATOM 660 C CA . VAL A 1 86 ? -6.777 -4.949 1.481 1 97.44 86 VAL A CA 1
ATOM 661 C C . VAL A 1 86 ? -6.34 -4.211 0.217 1 97.44 86 VAL A C 1
ATOM 663 O O . VAL A 1 86 ? -5.473 -3.338 0.269 1 97.44 86 VAL A O 1
ATOM 666 N N . TYR A 1 87 ? -6.996 -4.496 -0.93 1 97.69 87 TYR A N 1
ATOM 667 C CA . TYR A 1 87 ? -6.598 -3.928 -2.213 1 97.69 87 TYR A CA 1
ATOM 668 C C . TYR A 1 87 ? -7.582 -2.857 -2.668 1 97.69 87 TYR A C 1
ATOM 670 O O . TYR A 1 87 ? -7.664 -2.545 -3.857 1 97.69 87 TYR A O 1
ATOM 678 N N . ALA A 1 88 ? -8.391 -2.32 -1.747 1 97.31 88 ALA A N 1
ATOM 679 C CA . ALA A 1 88 ? -9.375 -1.296 -2.09 1 97.31 88 ALA A CA 1
ATOM 680 C C . ALA A 1 88 ? -8.695 -0.07 -2.697 1 97.31 88 ALA A C 1
ATOM 682 O O . ALA A 1 88 ? -9.281 0.618 -3.537 1 97.31 88 ALA A O 1
ATOM 683 N N . PHE A 1 89 ? -7.391 0.166 -2.322 1 95.75 89 PHE A N 1
ATOM 684 C CA . PHE A 1 89 ? -6.625 1.288 -2.857 1 95.75 89 PHE A CA 1
ATOM 685 C C . PHE A 1 89 ? -6.473 1.167 -4.371 1 95.75 89 PHE A C 1
ATOM 687 O O . PHE A 1 89 ? -6.324 2.172 -5.066 1 95.75 89 PHE A O 1
ATOM 694 N N . ALA A 1 90 ? -6.617 -0.024 -4.867 1 95.75 90 ALA A N 1
ATOM 695 C CA . ALA A 1 90 ? -6.375 -0.293 -6.281 1 95.75 90 ALA A CA 1
ATOM 696 C C . ALA A 1 90 ? -7.5 0.263 -7.148 1 95.75 90 ALA A C 1
ATOM 698 O O . ALA A 1 90 ? -7.375 0.334 -8.375 1 95.75 90 ALA A O 1
ATOM 699 N N . LYS A 1 91 ? -8.578 0.73 -6.488 1 95.12 91 LYS A N 1
ATOM 700 C CA . LYS A 1 91 ? -9.672 1.368 -7.215 1 95.12 91 LYS A CA 1
ATOM 701 C C . LYS A 1 91 ? -9.266 2.744 -7.73 1 95.12 91 LYS A C 1
ATOM 703 O O . LYS A 1 91 ? -9.922 3.305 -8.609 1 95.12 91 LYS A O 1
ATOM 708 N N . VAL A 1 92 ? -8.242 3.328 -7.105 1 94.06 92 VAL A N 1
ATOM 709 C CA . VAL A 1 92 ? -7.66 4.574 -7.598 1 94.06 92 VAL A CA 1
ATOM 710 C C . VAL A 1 92 ? -6.625 4.27 -8.68 1 94.06 92 VAL A C 1
ATOM 712 O O . VAL A 1 92 ? -5.559 3.719 -8.391 1 94.06 92 VAL A O 1
ATOM 715 N N . PRO A 1 93 ? -6.879 4.668 -9.906 1 95 93 PRO A N 1
ATOM 716 C CA . PRO A 1 93 ? -6.008 4.281 -11.023 1 95 93 PRO A CA 1
ATOM 717 C C . PRO A 1 93 ? -4.543 4.645 -10.773 1 95 93 PRO A C 1
ATOM 719 O O . PRO A 1 93 ? -3.648 3.854 -11.078 1 95 93 PRO A O 1
ATOM 722 N N . ALA A 1 94 ? -4.301 5.785 -10.203 1 93.12 94 ALA A N 1
ATOM 723 C CA . ALA A 1 94 ? -2.93 6.215 -9.953 1 93.12 94 ALA A CA 1
ATOM 724 C C . ALA A 1 94 ? -2.252 5.301 -8.93 1 93.12 94 ALA A C 1
ATOM 726 O O . ALA A 1 94 ? -1.061 5.004 -9.047 1 93.12 94 ALA A O 1
ATOM 727 N N . LEU A 1 95 ? -2.957 4.855 -7.922 1 94.88 95 LEU A N 1
ATOM 728 C CA . LEU A 1 95 ? -2.4 3.969 -6.902 1 94.88 95 LEU A CA 1
ATOM 729 C C . LEU A 1 95 ? -2.164 2.572 -7.469 1 94.88 95 LEU A C 1
ATOM 731 O O . LEU A 1 95 ? -1.159 1.931 -7.152 1 94.88 95 LEU A O 1
ATOM 735 N N . LEU A 1 96 ? -3.082 2.129 -8.32 1 95.38 96 LEU A N 1
ATOM 736 C CA . LEU A 1 96 ? -2.881 0.849 -8.992 1 95.38 96 LEU A CA 1
ATOM 737 C C . LE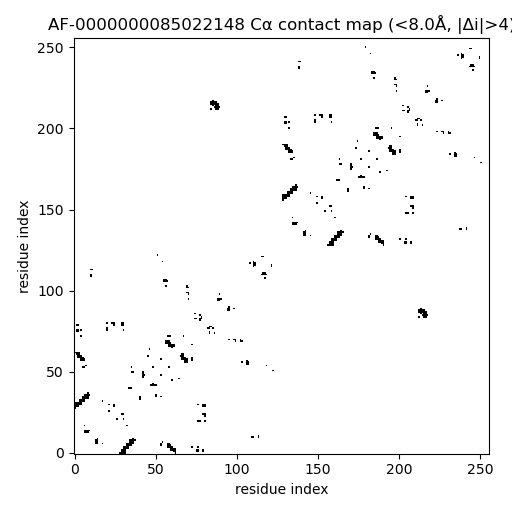U A 1 96 ? -1.639 0.887 -9.875 1 95.38 96 LEU A C 1
ATOM 739 O O . LEU A 1 96 ? -0.837 -0.05 -9.867 1 95.38 96 LEU A O 1
ATOM 743 N N . ALA A 1 97 ? -1.485 1.948 -10.625 1 96.19 97 ALA A N 1
ATOM 744 C CA . ALA A 1 97 ? -0.315 2.113 -11.484 1 96.19 97 ALA A CA 1
ATOM 745 C C . ALA A 1 97 ? 0.973 2.092 -10.664 1 96.19 97 ALA A C 1
ATOM 747 O O . ALA A 1 97 ? 1.952 1.45 -11.055 1 96.19 97 ALA A O 1
ATOM 748 N N . ALA A 1 98 ? 0.991 2.799 -9.508 1 94.81 98 ALA A N 1
ATOM 749 C CA . ALA A 1 98 ? 2.154 2.816 -8.625 1 94.81 98 ALA A CA 1
ATOM 750 C C . ALA A 1 98 ? 2.445 1.423 -8.078 1 94.81 98 ALA A C 1
ATOM 752 O O . ALA A 1 98 ? 3.6 0.993 -8.039 1 94.81 98 ALA A O 1
ATOM 753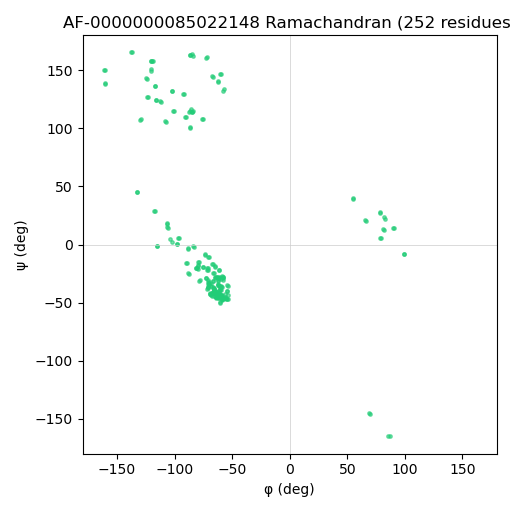 N N . ALA A 1 99 ? 1.385 0.709 -7.672 1 96.38 99 ALA A N 1
ATOM 754 C CA . ALA A 1 99 ? 1.537 -0.65 -7.16 1 96.38 99 ALA A CA 1
ATOM 755 C C . ALA A 1 99 ? 2.127 -1.572 -8.227 1 96.38 99 ALA A C 1
ATOM 757 O O . ALA A 1 99 ? 2.996 -2.395 -7.93 1 96.38 99 ALA A O 1
ATOM 758 N N . ASN A 1 100 ? 1.659 -1.418 -9.461 1 96.56 100 ASN A N 1
ATOM 759 C CA . ASN A 1 100 ? 2.191 -2.225 -10.547 1 96.56 100 ASN A CA 1
ATOM 760 C C . ASN A 1 100 ? 3.664 -1.917 -10.805 1 96.56 100 ASN A C 1
ATOM 762 O O . ASN A 1 100 ? 4.461 -2.826 -11.047 1 96.56 100 ASN A O 1
ATOM 766 N N . LYS A 1 101 ? 4.031 -0.674 -10.766 1 96.75 101 LYS A N 1
ATOM 767 C CA . LYS A 1 101 ? 5.434 -0.307 -10.945 1 96.75 101 LYS A CA 1
ATOM 768 C C . LYS A 1 101 ? 6.305 -0.916 -9.852 1 96.75 101 LYS A C 1
ATOM 770 O O . LYS A 1 101 ? 7.375 -1.457 -10.133 1 96.75 101 LYS A O 1
ATOM 775 N N . ALA A 1 102 ? 5.832 -0.792 -8.578 1 95.62 102 ALA A N 1
ATOM 776 C CA . ALA A 1 102 ? 6.559 -1.386 -7.461 1 95.62 102 ALA A CA 1
ATOM 777 C C . ALA A 1 102 ? 6.68 -2.898 -7.625 1 95.62 102 ALA A C 1
ATOM 779 O O . ALA A 1 102 ? 7.75 -3.469 -7.402 1 95.62 102 ALA A O 1
ATOM 780 N N . TYR A 1 103 ? 5.598 -3.518 -8.016 1 97.25 103 TYR A N 1
ATOM 781 C CA . TYR A 1 103 ? 5.617 -4.961 -8.211 1 97.25 103 TYR A CA 1
ATOM 782 C C . TYR A 1 103 ? 6.586 -5.348 -9.32 1 97.25 103 TYR A C 1
ATOM 784 O O . TYR A 1 103 ? 7.34 -6.312 -9.188 1 97.25 103 TYR A O 1
ATOM 792 N N . ASP A 1 104 ? 6.578 -4.609 -10.398 1 97.31 104 ASP A N 1
ATOM 793 C CA . ASP A 1 104 ? 7.465 -4.906 -11.516 1 97.31 104 ASP A CA 1
ATOM 794 C C . ASP A 1 104 ? 8.93 -4.793 -11.102 1 97.31 104 ASP A C 1
ATOM 796 O O . ASP A 1 104 ? 9.758 -5.613 -11.508 1 97.31 104 ASP A O 1
ATOM 800 N N . PHE A 1 105 ? 9.242 -3.803 -10.352 1 96 105 PHE A N 1
ATOM 801 C CA . PHE A 1 105 ? 10.586 -3.637 -9.828 1 96 105 PHE A CA 1
ATOM 802 C C . PHE A 1 105 ? 10.992 -4.844 -8.992 1 96 105 PHE A C 1
ATOM 804 O O . PHE A 1 105 ? 12.094 -5.375 -9.156 1 96 105 PHE A O 1
ATOM 811 N N . TRP A 1 106 ? 10.133 -5.312 -8.078 1 95.81 106 TRP A N 1
ATOM 812 C CA . TRP A 1 106 ? 10.367 -6.492 -7.254 1 95.81 106 TRP A CA 1
ATOM 813 C C . TRP A 1 106 ? 10.539 -7.734 -8.117 1 95.81 106 TRP A C 1
ATOM 815 O O . TRP A 1 106 ? 11.5 -8.492 -7.945 1 95.81 106 TRP A O 1
ATOM 825 N N . ALA A 1 107 ? 9.602 -7.934 -9.055 1 96.94 107 ALA A N 1
ATOM 826 C CA . ALA A 1 107 ? 9.586 -9.141 -9.883 1 96.94 107 ALA A CA 1
ATOM 827 C C . ALA A 1 107 ? 10.883 -9.266 -10.68 1 96.94 107 ALA A C 1
ATOM 829 O O . ALA A 1 107 ? 11.414 -10.367 -10.844 1 96.94 107 ALA A O 1
ATOM 830 N N . GLU A 1 108 ? 11.391 -8.141 -11.109 1 94.88 108 GLU A N 1
ATOM 831 C CA . GLU A 1 108 ? 12.617 -8.109 -11.906 1 94.88 108 GLU A CA 1
ATOM 832 C C . GLU A 1 108 ? 13.836 -8.414 -11.047 1 94.88 108 GLU A C 1
ATOM 834 O O . GLU A 1 108 ? 14.82 -8.977 -11.531 1 94.88 108 GLU A O 1
ATOM 839 N N . ARG A 1 109 ? 13.75 -8.078 -9.797 1 95.12 109 ARG A N 1
ATOM 840 C CA . ARG A 1 109 ? 14.969 -8.086 -8.984 1 95.12 109 ARG A CA 1
ATOM 841 C C . ARG A 1 109 ? 14.883 -9.133 -7.879 1 95.12 109 ARG A C 1
ATOM 843 O O . ARG A 1 109 ? 15.852 -9.375 -7.164 1 95.12 109 ARG A O 1
ATOM 850 N N . ARG A 1 110 ? 13.82 -9.867 -7.734 1 96.31 110 ARG A N 1
ATOM 851 C CA . ARG A 1 110 ? 13.578 -10.719 -6.566 1 96.31 110 ARG A CA 1
ATOM 852 C C . ARG A 1 110 ? 14.648 -11.797 -6.445 1 96.31 110 ARG A C 1
ATOM 854 O O . ARG A 1 110 ? 15.062 -12.141 -5.336 1 96.31 110 ARG A O 1
ATOM 861 N N . MET A 1 111 ? 15.078 -12.234 -7.562 1 95.31 111 MET A N 1
ATOM 862 C CA . MET A 1 111 ? 16.094 -13.289 -7.492 1 95.31 111 MET A CA 1
ATOM 863 C C . MET A 1 111 ? 17.406 -12.758 -6.941 1 95.31 111 MET A C 1
ATOM 865 O O . MET A 1 111 ? 18.016 -13.367 -6.062 1 95.31 111 MET A O 1
ATOM 869 N N . GLU A 1 112 ? 17.797 -11.609 -7.398 1 94.44 112 GLU A N 1
ATOM 870 C CA . GLU A 1 112 ? 19.016 -10.977 -6.883 1 94.44 112 GLU A CA 1
ATOM 871 C C . GLU A 1 112 ? 18.844 -10.578 -5.422 1 94.44 112 GLU A C 1
ATOM 873 O O . GLU A 1 112 ? 19.734 -10.82 -4.605 1 94.44 112 GLU A O 1
ATOM 878 N N . VAL A 1 113 ? 17.719 -10.055 -5.121 1 93.5 113 VAL A N 1
ATOM 879 C CA . VAL A 1 113 ? 17.438 -9.555 -3.779 1 93.5 113 VAL A CA 1
ATOM 880 C C . VAL A 1 113 ? 17.406 -10.719 -2.793 1 93.5 113 VAL A C 1
ATOM 882 O O . VAL A 1 113 ? 17.828 -10.578 -1.64 1 93.5 113 VAL A O 1
ATOM 885 N N . THR A 1 114 ? 17 -11.859 -3.252 1 94.94 114 THR A N 1
ATOM 886 C CA . THR A 1 114 ? 16.906 -13.023 -2.371 1 94.94 114 THR A CA 1
ATOM 887 C C . THR A 1 114 ? 18.156 -13.891 -2.482 1 94.94 114 THR A C 1
ATOM 889 O O . THR A 1 114 ? 18.172 -15.023 -1.996 1 94.94 114 THR A O 1
ATOM 892 N N . GLY A 1 115 ? 19.141 -13.461 -3.217 1 94.44 115 GLY A N 1
ATOM 893 C CA . GLY A 1 115 ? 20.438 -14.125 -3.268 1 94.44 115 GLY A CA 1
ATOM 894 C C . GLY A 1 115 ? 20.469 -15.305 -4.219 1 94.44 115 GLY A C 1
ATOM 895 O O . GLY A 1 115 ? 21.266 -16.219 -4.051 1 94.44 115 GLY A O 1
ATOM 896 N N . ARG A 1 116 ? 19.609 -15.359 -5.152 1 95.06 116 ARG A N 1
ATOM 897 C CA . ARG A 1 116 ? 19.469 -16.516 -6.023 1 95.06 116 ARG A CA 1
ATOM 898 C C . ARG A 1 116 ? 20.109 -16.266 -7.383 1 95.06 116 ARG A C 1
ATOM 900 O O . ARG A 1 116 ? 20.047 -17.109 -8.273 1 95.06 116 ARG A O 1
ATOM 907 N N . GLY A 1 117 ? 20.688 -15.172 -7.578 1 93.19 117 GLY A N 1
ATOM 908 C CA . GLY A 1 117 ? 21.297 -14.828 -8.852 1 93.19 117 GLY A CA 1
ATOM 909 C C . GLY A 1 117 ? 20.312 -14.195 -9.828 1 93.19 117 GLY A C 1
ATOM 910 O O . GLY A 1 117 ? 19.234 -13.758 -9.43 1 93.19 117 GLY A O 1
ATOM 911 N N . SER A 1 118 ? 20.719 -14.156 -11.125 1 92.75 118 SER A N 1
ATOM 912 C CA . SER A 1 118 ? 19.891 -13.531 -12.156 1 92.75 118 SER A CA 1
ATOM 913 C C . SER A 1 118 ? 18.891 -14.523 -12.727 1 92.75 118 SER A C 1
ATOM 915 O O . SER A 1 118 ? 19.031 -15.734 -12.547 1 92.75 118 SER A O 1
ATOM 917 N N . LEU A 1 119 ? 17.906 -13.938 -13.383 1 91.62 119 LEU A N 1
ATOM 918 C CA . LEU A 1 119 ? 16.938 -14.781 -14.07 1 91.62 119 LEU A CA 1
ATOM 919 C C . LEU A 1 119 ? 17.641 -15.711 -15.055 1 91.62 119 LEU A C 1
ATOM 921 O O . LEU A 1 119 ? 17.312 -16.906 -15.133 1 91.62 119 LEU A O 1
ATOM 925 N N . THR A 1 120 ? 18.562 -15.102 -15.828 1 91.69 120 THR A N 1
ATOM 926 C CA . THR A 1 120 ? 19.297 -15.891 -16.812 1 91.69 120 THR A CA 1
ATOM 927 C C . THR A 1 120 ? 19.953 -17.094 -16.156 1 91.69 120 THR A C 1
ATOM 929 O O . THR A 1 120 ? 19.891 -18.203 -16.672 1 91.69 120 THR A O 1
ATOM 932 N N . GLU A 1 121 ? 20.562 -16.922 -15.016 1 93.12 121 GLU A N 1
ATOM 933 C CA . GLU A 1 121 ? 21.219 -18 -14.289 1 93.12 121 GLU A CA 1
ATOM 934 C C . GLU A 1 121 ? 20.219 -19.047 -13.828 1 93.12 121 GLU A C 1
ATOM 936 O O . GLU A 1 121 ? 20.484 -20.25 -13.914 1 93.12 121 GLU A O 1
ATOM 941 N N . VAL A 1 122 ? 19.125 -18.625 -13.359 1 91.75 122 VAL A N 1
ATOM 942 C CA . VAL A 1 122 ? 18.094 -19.531 -12.867 1 91.75 122 VAL A CA 1
ATOM 943 C C . VAL A 1 122 ? 17.547 -20.359 -14.023 1 91.75 122 VAL A C 1
ATOM 945 O O . VAL A 1 122 ? 17.328 -21.562 -13.883 1 91.75 122 VAL A O 1
ATOM 948 N N . LEU A 1 123 ? 17.359 -19.75 -15.156 1 92.19 123 LEU A N 1
ATOM 949 C CA . LEU A 1 123 ? 16.859 -20.453 -16.344 1 92.19 123 LEU A CA 1
ATOM 950 C C . LEU A 1 123 ? 17.859 -21.484 -16.828 1 92.19 123 LEU A C 1
ATOM 952 O O . LEU A 1 123 ? 17.484 -22.578 -17.25 1 92.19 123 LEU A O 1
ATOM 956 N N . GLU A 1 124 ? 19.078 -21.156 -16.766 1 90.56 124 GLU A N 1
ATOM 957 C CA . GLU A 1 124 ? 20.141 -22.078 -17.172 1 90.56 124 GLU A CA 1
ATOM 958 C C . GLU A 1 124 ? 20.203 -23.297 -16.25 1 90.56 124 GLU A C 1
ATOM 960 O O . GLU A 1 124 ? 20.422 -24.406 -16.703 1 90.56 124 GLU A O 1
ATOM 965 N N . LEU A 1 125 ? 19.969 -23.078 -15 1 87.12 125 LEU A N 1
ATOM 966 C CA . LEU A 1 125 ? 20 -24.172 -14.023 1 87.12 125 LEU A CA 1
ATOM 967 C C . LEU A 1 125 ? 18.828 -25.109 -14.219 1 87.12 125 LEU A C 1
ATOM 969 O O . LEU A 1 125 ? 18.938 -26.312 -13.992 1 87.12 125 LEU A O 1
ATOM 973 N N . ARG A 1 126 ? 17.719 -24.516 -14.617 1 85.19 126 ARG A N 1
ATOM 974 C CA . ARG A 1 126 ? 16.531 -25.328 -14.844 1 85.19 126 ARG A CA 1
ATOM 975 C C . ARG A 1 126 ? 16.688 -26.203 -16.078 1 85.19 126 ARG A C 1
ATOM 977 O O . ARG A 1 126 ? 16.109 -27.297 -16.156 1 85.19 126 ARG A O 1
ATOM 984 N N . ARG A 1 127 ? 17.359 -25.828 -17.047 1 82.31 127 ARG A N 1
ATOM 985 C CA . ARG A 1 127 ? 17.562 -26.547 -18.297 1 82.31 127 ARG A CA 1
ATOM 986 C C . ARG A 1 127 ? 18.547 -27.703 -18.094 1 82.31 127 ARG A C 1
ATOM 988 O O . ARG A 1 127 ? 18.516 -28.688 -18.844 1 82.31 127 ARG A O 1
ATOM 995 N N . ARG A 1 128 ? 19.312 -27.703 -17.094 1 73.69 128 ARG A N 1
ATOM 996 C CA . ARG A 1 128 ? 20.297 -28.766 -16.891 1 73.69 128 ARG A CA 1
ATOM 997 C C . ARG A 1 128 ? 19.656 -29.969 -16.219 1 73.69 128 ARG A C 1
ATOM 999 O O . ARG A 1 128 ? 19.906 -31.109 -16.609 1 73.69 128 ARG A O 1
ATOM 1006 N N . TRP B 1 1 ? -12.984 21.453 10.273 1 97.19 1 TRP B N 1
ATOM 1007 C CA . TRP B 1 1 ? -12.109 20.422 9.703 1 97.19 1 TRP B CA 1
ATOM 1008 C C . TRP B 1 1 ? -12.148 19.156 10.539 1 97.19 1 TRP B C 1
ATOM 1010 O O . TRP B 1 1 ? -12.484 19.188 11.719 1 97.19 1 TRP B O 1
ATOM 1020 N N . ASP B 1 2 ? -11.906 18.047 9.891 1 98.75 2 ASP B N 1
ATOM 1021 C CA . ASP B 1 2 ? -11.867 16.75 10.555 1 98.75 2 ASP B CA 1
ATOM 1022 C C . ASP B 1 2 ? -10.469 16.438 11.078 1 98.75 2 ASP B C 1
ATOM 1024 O O . ASP B 1 2 ? -10.312 15.703 12.055 1 98.75 2 ASP B O 1
ATOM 1028 N N . VAL B 1 3 ? -9.516 17.047 10.453 1 98.88 3 VAL B N 1
ATOM 1029 C CA . VAL B 1 3 ? -8.141 16.859 10.914 1 98.88 3 VAL B CA 1
ATOM 1030 C C . VAL B 1 3 ? -7.266 18 10.375 1 98.88 3 VAL B C 1
ATOM 1032 O O . VAL B 1 3 ? -7.426 18.422 9.234 1 98.88 3 VAL B O 1
ATOM 1035 N N . ARG B 1 4 ? -6.379 18.5 11.211 1 98.94 4 ARG B N 1
ATOM 1036 C CA . ARG B 1 4 ? -5.281 19.375 10.812 1 98.94 4 ARG B CA 1
ATOM 1037 C C . ARG B 1 4 ? -4.02 18.562 10.516 1 98.94 4 ARG B C 1
ATOM 1039 O O . ARG B 1 4 ? -3.627 17.703 11.305 1 98.94 4 ARG B O 1
ATOM 1046 N N . VAL B 1 5 ? -3.432 18.797 9.391 1 98.94 5 VAL B N 1
ATOM 1047 C CA . VAL B 1 5 ? -2.219 18.094 8.984 1 98.94 5 VAL B CA 1
ATOM 1048 C C . VAL B 1 5 ? -1.04 19.062 8.961 1 98.94 5 VAL B C 1
ATOM 1050 O O . VAL B 1 5 ? -1.09 20.094 8.289 1 98.94 5 VAL B O 1
ATOM 1053 N N . LEU B 1 6 ? -0.004 18.734 9.719 1 98.94 6 LEU B N 1
ATOM 1054 C CA . LEU B 1 6 ? 1.252 19.469 9.672 1 98.94 6 LEU B CA 1
ATOM 1055 C C . LEU B 1 6 ? 2.205 18.859 8.648 1 98.94 6 LEU B C 1
ATOM 1057 O O . LEU B 1 6 ? 2.736 17.766 8.859 1 98.94 6 LEU B O 1
ATOM 1061 N N . TYR B 1 7 ? 2.4 19.578 7.57 1 98.88 7 TYR B N 1
ATOM 1062 C CA . TYR B 1 7 ? 3.191 18.969 6.5 1 98.88 7 TYR B CA 1
ATOM 1063 C C . TYR B 1 7 ? 4.434 19.812 6.215 1 98.88 7 TYR B C 1
ATOM 1065 O O . TYR B 1 7 ? 4.488 21 6.551 1 98.88 7 TYR B O 1
ATOM 1073 N N . ASP B 1 8 ? 5.441 19.141 5.605 1 98.5 8 ASP B N 1
ATOM 1074 C CA . ASP B 1 8 ? 6.691 19.766 5.199 1 98.5 8 ASP B CA 1
ATOM 1075 C C . ASP B 1 8 ? 6.57 20.375 3.809 1 98.5 8 ASP B C 1
ATOM 1077 O O . ASP B 1 8 ? 6.762 19.703 2.803 1 98.5 8 ASP B O 1
ATOM 1081 N N . GLY B 1 9 ? 6.379 21.703 3.809 1 98.31 9 GLY B N 1
ATOM 1082 C CA . GLY B 1 9 ? 6.156 22.406 2.561 1 98.31 9 GLY B CA 1
ATOM 1083 C C . GLY B 1 9 ? 7.395 22.484 1.688 1 98.31 9 GLY B C 1
ATOM 1084 O O . GLY B 1 9 ? 7.305 22.828 0.508 1 98.31 9 GLY B O 1
ATOM 1085 N N . ASP B 1 10 ? 8.516 22.125 2.23 1 97.44 10 ASP B N 1
ATOM 1086 C CA . ASP B 1 10 ? 9.758 22.141 1.459 1 97.44 10 ASP B CA 1
ATOM 1087 C C . ASP B 1 10 ? 9.984 20.812 0.747 1 97.44 10 ASP B C 1
ATOM 1089 O O . ASP B 1 10 ? 10.852 20.703 -0.124 1 97.44 10 ASP B O 1
ATOM 1093 N N . CYS B 1 11 ? 9.32 19.828 1.11 1 98.06 11 CYS B N 1
ATOM 1094 C CA . CYS B 1 11 ? 9.43 18.516 0.485 1 98.06 11 CYS B CA 1
ATOM 1095 C C . CYS B 1 11 ? 8.492 18.406 -0.713 1 98.06 11 CYS B C 1
ATOM 1097 O O . CYS B 1 11 ? 7.27 18.422 -0.556 1 98.06 11 CYS B O 1
ATOM 1099 N N . PRO B 1 12 ? 9.055 18.281 -1.92 1 97.88 12 PRO B N 1
ATOM 1100 C CA . PRO B 1 12 ? 8.203 18.281 -3.111 1 97.88 12 PRO B CA 1
ATOM 1101 C C . PRO B 1 12 ? 7.188 17.156 -3.119 1 97.88 12 PRO B C 1
ATOM 1103 O O . PRO B 1 12 ? 6.062 17.328 -3.598 1 97.88 12 PRO B O 1
ATOM 1106 N N . LEU B 1 13 ? 7.508 16 -2.631 1 96.81 13 LEU B N 1
ATOM 1107 C CA . LEU B 1 13 ? 6.566 14.891 -2.584 1 96.81 13 LEU B CA 1
ATOM 1108 C C . LEU B 1 13 ? 5.477 15.148 -1.549 1 96.81 13 LEU B C 1
ATOM 1110 O O . LEU B 1 13 ? 4.312 14.805 -1.771 1 96.81 13 LEU B O 1
ATOM 1114 N N . CYS B 1 14 ? 5.812 15.766 -0.419 1 98.38 14 CYS B N 1
ATOM 1115 C CA . CYS B 1 14 ? 4.828 16.125 0.594 1 98.38 14 CYS B CA 1
ATOM 1116 C C . CYS B 1 14 ? 3.824 17.141 0.047 1 98.38 14 CYS B C 1
ATOM 1118 O O . CYS B 1 14 ? 2.621 17 0.27 1 98.38 14 CYS B O 1
ATOM 1120 N N . VAL B 1 15 ? 4.301 18.078 -0.697 1 98.56 15 VAL B N 1
ATOM 1121 C CA . VAL B 1 15 ? 3.463 19.125 -1.275 1 98.56 15 VAL B CA 1
ATOM 1122 C C . VAL B 1 15 ? 2.52 18.516 -2.312 1 98.56 15 VAL B C 1
ATOM 1124 O O . VAL B 1 15 ? 1.341 18.875 -2.371 1 98.56 15 VAL B O 1
ATOM 1127 N N . ARG B 1 16 ? 3.061 17.641 -3.074 1 97.31 16 ARG B N 1
ATOM 1128 C CA . ARG B 1 16 ? 2.221 16.969 -4.062 1 97.31 16 ARG B CA 1
ATOM 1129 C C . ARG B 1 16 ? 1.073 16.219 -3.393 1 97.31 16 ARG B C 1
ATOM 1131 O O . ARG B 1 16 ? -0.072 16.297 -3.842 1 97.31 16 ARG B O 1
ATOM 1138 N N . GLU B 1 17 ? 1.435 15.531 -2.322 1 97.38 17 GLU B N 1
ATOM 1139 C CA . GLU B 1 17 ? 0.421 14.789 -1.57 1 97.38 17 GLU B CA 1
ATOM 1140 C C . GLU B 1 17 ? -0.624 15.734 -0.983 1 97.38 17 GLU B C 1
ATOM 1142 O O . GLU B 1 17 ? -1.826 15.5 -1.108 1 97.38 17 GLU B O 1
ATOM 1147 N N . VAL B 1 18 ? -0.224 16.812 -0.404 1 98.56 18 VAL B N 1
ATOM 1148 C CA . VAL B 1 18 ? -1.115 17.766 0.24 1 98.56 18 VAL B CA 1
ATOM 1149 C C . VAL B 1 18 ? -1.975 18.469 -0.814 1 98.56 18 VAL B C 1
ATOM 1151 O O . VAL B 1 18 ? -3.16 18.719 -0.589 1 98.56 18 VAL B O 1
ATOM 1154 N N . ASP B 1 19 ? -1.429 18.703 -1.988 1 98.56 19 ASP B N 1
ATOM 1155 C CA . ASP B 1 19 ? -2.195 19.297 -3.078 1 98.56 19 ASP B CA 1
ATOM 1156 C C . ASP B 1 19 ? -3.285 18.344 -3.566 1 98.56 19 ASP B C 1
ATOM 1158 O O . ASP B 1 19 ? -4.402 18.766 -3.861 1 98.56 19 ASP B O 1
ATOM 1162 N N . PHE B 1 20 ? -2.938 17.109 -3.723 1 97.88 20 PHE B N 1
ATOM 1163 C CA . PHE B 1 20 ? -3.936 16.109 -4.074 1 97.88 20 PHE B CA 1
ATOM 1164 C C . PHE B 1 20 ? -5.082 16.109 -3.07 1 97.88 20 PHE B C 1
ATOM 1166 O O . PHE B 1 20 ? -6.254 16.156 -3.455 1 97.88 20 PHE B O 1
ATOM 1173 N N . LEU B 1 21 ? -4.723 16.125 -1.731 1 98.44 21 LEU B N 1
ATOM 1174 C CA . LEU B 1 21 ? -5.73 16.109 -0.674 1 98.44 21 LEU B CA 1
ATOM 1175 C C . LEU B 1 21 ? -6.562 17.391 -0.702 1 98.44 21 LEU B C 1
ATOM 1177 O O . LEU B 1 21 ? -7.781 17.344 -0.515 1 98.44 21 LEU B O 1
ATOM 1181 N N . ARG B 1 22 ? -5.914 18.469 -0.915 1 98.69 22 ARG B N 1
ATOM 1182 C CA . ARG B 1 22 ? -6.609 19.75 -1.033 1 98.69 22 ARG B CA 1
ATOM 1183 C C . ARG B 1 22 ? -7.637 19.703 -2.158 1 98.69 22 ARG B C 1
ATOM 1185 O O . ARG B 1 22 ? -8.781 20.141 -1.979 1 98.69 22 ARG B O 1
ATOM 1192 N N . ARG B 1 23 ? -7.246 19.188 -3.346 1 98.44 23 ARG B N 1
ATOM 1193 C CA . ARG B 1 23 ? -8.156 19.078 -4.48 1 98.44 23 ARG B CA 1
ATOM 1194 C C . ARG B 1 23 ? -9.336 18.172 -4.141 1 98.44 23 ARG B C 1
ATOM 1196 O O . ARG B 1 23 ? -10.477 18.484 -4.473 1 98.44 23 ARG B O 1
ATOM 1203 N N . LYS B 1 24 ? -9.039 17.125 -3.434 1 98 24 LYS B N 1
ATOM 1204 C CA . LYS B 1 24 ? -10.094 16.188 -3.07 1 98 24 LYS B CA 1
ATOM 1205 C C . LYS B 1 24 ? -11.031 16.781 -2.029 1 98 24 LYS B C 1
ATOM 1207 O O . LYS B 1 24 ? -12.227 16.469 -2.008 1 98 24 LYS B O 1
ATOM 1212 N N . ASP B 1 25 ? -10.438 17.625 -1.177 1 98.5 25 ASP B N 1
ATOM 1213 C CA . ASP B 1 25 ? -11.266 18.328 -0.213 1 98.5 25 ASP B CA 1
ATOM 1214 C C . ASP B 1 25 ? -12.281 19.234 -0.919 1 98.5 25 ASP B C 1
ATOM 1216 O O . ASP B 1 25 ? -13.383 19.453 -0.405 1 98.5 25 ASP B O 1
ATOM 1220 N N . ALA B 1 26 ? -11.945 19.812 -1.996 1 98 26 ALA B N 1
ATOM 1221 C CA . ALA B 1 26 ? -12.805 20.594 -2.885 1 98 26 ALA B CA 1
ATOM 1222 C C . ALA B 1 26 ? -13.508 21.719 -2.123 1 98 26 ALA B C 1
ATOM 1224 O O . ALA B 1 26 ? -14.711 21.938 -2.299 1 98 26 ALA B O 1
ATOM 1225 N N . GLY B 1 27 ? -12.812 22.328 -1.234 1 97.56 27 GLY B N 1
ATOM 1226 C CA . GLY B 1 27 ? -13.32 23.5 -0.534 1 97.56 27 GLY B CA 1
ATOM 1227 C C . GLY B 1 27 ? -14.273 23.156 0.595 1 97.56 27 GLY B C 1
ATOM 1228 O O . GLY B 1 27 ? -14.836 24.047 1.233 1 97.56 27 GLY B O 1
ATOM 1229 N N . ARG B 1 28 ? -14.508 21.938 0.958 1 98.19 28 ARG B N 1
ATOM 1230 C CA . ARG B 1 28 ? -15.445 21.516 1.991 1 98.19 28 ARG B CA 1
ATOM 1231 C C . ARG B 1 28 ? -14.93 21.859 3.381 1 98.19 28 ARG B C 1
ATOM 1233 O O . ARG B 1 28 ? -15.688 21.859 4.352 1 98.19 28 ARG B O 1
ATOM 1240 N N . GLY B 1 29 ? -13.648 22.062 3.447 1 98.38 29 GLY B N 1
ATOM 1241 C CA . GLY B 1 29 ? -13.078 22.469 4.719 1 98.38 29 GLY B CA 1
ATOM 1242 C C . GLY B 1 29 ? -12.906 21.328 5.695 1 98.38 29 GLY B C 1
ATOM 1243 O O . GLY B 1 29 ? -13.008 21.516 6.91 1 98.38 29 GLY B O 1
ATOM 1244 N N . LYS B 1 30 ? -12.734 20.141 5.195 1 98.81 30 LYS B N 1
ATOM 1245 C CA . LYS B 1 30 ? -12.555 18.969 6.039 1 98.81 30 LYS B CA 1
ATOM 1246 C C . LYS B 1 30 ? -11.109 18.844 6.516 1 98.81 30 LYS B C 1
ATOM 1248 O O . LYS B 1 30 ? -10.828 18.188 7.523 1 98.81 30 LYS B O 1
ATOM 1253 N N . LEU B 1 31 ? -10.195 19.484 5.832 1 98.88 31 LEU B N 1
ATOM 1254 C CA . LEU B 1 31 ? -8.773 19.453 6.18 1 98.88 31 LEU B CA 1
ATOM 1255 C C . LEU B 1 31 ? -8.281 20.844 6.547 1 98.88 31 LEU B C 1
ATOM 1257 O O . LEU B 1 31 ? -8.648 21.828 5.902 1 98.88 31 LEU B O 1
ATOM 1261 N N . ASP B 1 32 ? -7.539 20.938 7.543 1 98.88 32 ASP B N 1
ATOM 1262 C CA . ASP B 1 32 ? -6.703 22.109 7.84 1 98.88 32 ASP B CA 1
ATOM 1263 C C . ASP B 1 32 ? -5.227 21.797 7.609 1 98.88 32 ASP B C 1
ATOM 1265 O O . ASP B 1 32 ? -4.609 21.062 8.391 1 98.88 32 ASP B O 1
ATOM 1269 N N . LEU B 1 33 ? -4.699 22.328 6.531 1 98.88 33 LEU B N 1
ATOM 1270 C CA . LEU B 1 33 ? -3.352 21.984 6.082 1 98.88 33 LEU B CA 1
ATOM 1271 C C . LEU B 1 33 ? -2.359 23.078 6.473 1 98.88 33 LEU B C 1
ATOM 1273 O O . LEU B 1 33 ? -2.424 24.188 5.957 1 98.88 33 LEU B O 1
ATOM 1277 N N . VAL B 1 34 ? -1.433 22.75 7.336 1 98.94 34 VAL B N 1
ATOM 1278 C CA . VAL B 1 34 ? -0.504 23.734 7.898 1 98.94 34 VAL B CA 1
ATOM 1279 C C . VAL B 1 34 ? 0.921 23.391 7.465 1 98.94 34 VAL B C 1
ATOM 1281 O O . VAL B 1 34 ? 1.421 22.297 7.746 1 98.94 34 VAL B O 1
ATOM 1284 N N . ASP B 1 35 ? 1.539 24.328 6.875 1 98.88 35 ASP B N 1
ATOM 1285 C CA . ASP B 1 35 ? 2.916 24.172 6.414 1 98.88 35 ASP B CA 1
ATOM 1286 C C . ASP B 1 35 ? 3.908 24.484 7.535 1 98.88 35 ASP B C 1
ATOM 1288 O O . ASP B 1 35 ? 4.062 25.641 7.941 1 98.88 35 ASP B O 1
ATOM 1292 N N . ILE B 1 36 ? 4.668 23.469 7.93 1 98.69 36 ILE B N 1
ATOM 1293 C CA . ILE B 1 36 ? 5.57 23.656 9.062 1 98.69 36 ILE B CA 1
ATOM 1294 C C . ILE B 1 36 ? 6.824 24.391 8.594 1 98.69 36 ILE B C 1
ATOM 1296 O O . ILE B 1 36 ? 7.578 24.922 9.414 1 98.69 36 ILE B O 1
ATOM 1300 N N . ALA B 1 37 ? 7.07 24.391 7.324 1 97.31 37 ALA B N 1
ATOM 1301 C CA . ALA B 1 37 ? 8.25 25.062 6.785 1 97.31 37 ALA B CA 1
ATOM 1302 C C . ALA B 1 37 ? 8.008 26.562 6.676 1 97.31 37 ALA B C 1
ATOM 1304 O O . ALA B 1 37 ? 8.953 27.344 6.469 1 97.31 37 ALA B O 1
ATOM 1305 N N . SER B 1 38 ? 6.77 26.969 6.762 1 97.56 38 SER B N 1
ATOM 1306 C CA . SER B 1 38 ? 6.434 28.391 6.676 1 97.56 38 SER B CA 1
ATOM 1307 C C . SER B 1 38 ? 7.121 29.188 7.777 1 97.56 38 SER B C 1
ATOM 1309 O O . SER B 1 38 ? 7.195 28.734 8.922 1 97.56 38 SER B O 1
ATOM 1311 N N . ALA B 1 39 ? 7.477 30.453 7.449 1 95.06 39 ALA B N 1
ATOM 1312 C CA . ALA B 1 39 ? 8.031 31.359 8.445 1 95.06 39 ALA B CA 1
ATOM 1313 C C . ALA B 1 39 ? 6.98 31.719 9.5 1 95.06 39 ALA B C 1
ATOM 1315 O O . ALA B 1 39 ? 7.324 32.156 10.602 1 95.06 39 ALA B O 1
ATOM 1316 N N . ARG B 1 40 ? 5.82 31.484 9.195 1 96.62 40 ARG B N 1
ATOM 1317 C CA . ARG B 1 40 ? 4.727 31.875 10.086 1 96.62 40 ARG B CA 1
ATOM 1318 C C . ARG B 1 40 ? 4.273 30.688 10.938 1 96.62 40 ARG B C 1
ATOM 1320 O O . ARG B 1 40 ? 3.326 30.812 11.719 1 96.62 40 ARG B O 1
ATOM 1327 N N . TYR B 1 41 ? 4.887 29.562 10.781 1 98.25 41 TYR B N 1
ATOM 1328 C CA . TYR B 1 41 ? 4.508 28.422 11.602 1 98.25 41 TYR B CA 1
ATOM 1329 C C . TYR B 1 41 ? 4.645 28.734 13.086 1 98.25 41 TYR B C 1
ATOM 1331 O O . TYR B 1 41 ? 5.672 29.266 13.516 1 98.25 41 TYR B O 1
ATOM 1339 N N . ASP B 1 42 ? 3.611 28.406 13.883 1 98.25 42 ASP B N 1
ATOM 1340 C CA . ASP B 1 42 ? 3.555 28.703 15.305 1 98.25 42 ASP B CA 1
ATOM 1341 C C . ASP B 1 42 ? 3.207 27.469 16.125 1 98.25 42 ASP B C 1
ATOM 1343 O O . ASP B 1 42 ? 2.057 27.031 16.125 1 98.25 42 ASP B O 1
ATOM 1347 N N . PRO B 1 43 ? 4.203 26.906 16.875 1 98.44 43 PRO B N 1
ATOM 1348 C CA . PRO B 1 43 ? 3.93 25.734 17.703 1 98.44 43 PRO B CA 1
ATOM 1349 C C . PRO B 1 43 ? 2.762 25.938 18.656 1 98.44 43 PRO B C 1
ATOM 1351 O O . PRO B 1 43 ? 1.981 25.016 18.906 1 98.44 43 PRO B O 1
ATOM 1354 N N . SER B 1 44 ? 2.607 27.141 19.172 1 98.38 44 SER B N 1
ATOM 1355 C CA . SER B 1 44 ? 1.566 27.391 20.172 1 98.38 44 SER B CA 1
ATOM 1356 C C . SER B 1 44 ? 0.176 27.219 19.562 1 98.38 44 SER B C 1
ATOM 1358 O O . SER B 1 44 ? -0.767 26.844 20.266 1 98.38 44 SER B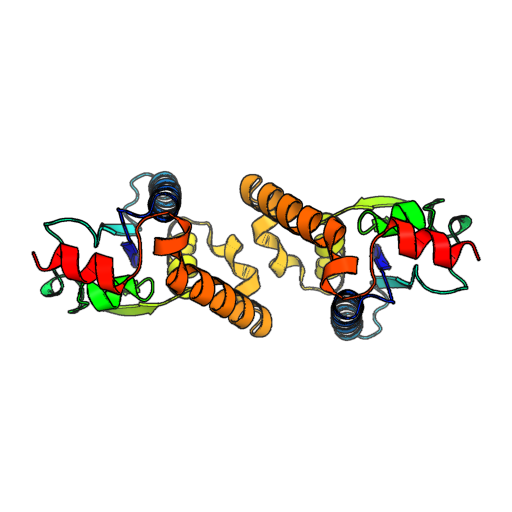 O 1
ATOM 1360 N N . ALA B 1 45 ? 0.047 27.375 18.328 1 98.25 45 ALA B N 1
ATOM 1361 C CA . ALA B 1 45 ? -1.222 27.203 17.625 1 98.25 45 ALA B CA 1
ATOM 1362 C C . ALA B 1 45 ? -1.397 25.75 17.188 1 98.25 45 ALA B C 1
ATOM 1364 O O . ALA B 1 45 ? -2.43 25.391 16.609 1 98.25 45 ALA B O 1
ATOM 1365 N N . ASN B 1 46 ? -0.427 24.953 17.422 1 98.81 46 ASN B N 1
ATOM 1366 C CA . ASN B 1 46 ? -0.397 23.562 16.953 1 98.81 46 ASN B CA 1
ATOM 1367 C C . ASN B 1 46 ? 0.018 22.609 18.062 1 98.81 46 ASN B C 1
ATOM 1369 O O . ASN B 1 46 ? 0.895 21.766 17.859 1 98.81 46 ASN B O 1
ATOM 1373 N N . ARG B 1 47 ? -0.57 22.812 19.234 1 98.69 47 ARG B N 1
ATOM 1374 C CA . ARG B 1 47 ? -0.446 21.922 20.375 1 98.69 47 ARG B CA 1
ATOM 1375 C C . ARG B 1 47 ? 0.985 21.891 20.906 1 98.69 47 ARG B C 1
ATOM 1377 O O . ARG B 1 47 ? 1.423 20.891 21.484 1 98.69 47 ARG B O 1
ATOM 1384 N N . GLY B 1 48 ? 1.732 22.875 20.609 1 98.75 48 GLY B N 1
ATOM 1385 C CA . GLY B 1 48 ? 3.092 22.984 21.109 1 98.75 48 GLY B CA 1
ATOM 1386 C C . GLY B 1 48 ? 4.086 22.156 20.312 1 98.75 48 GLY B C 1
ATOM 1387 O O . GLY B 1 48 ? 5.227 21.953 20.734 1 98.75 48 GLY B O 1
ATOM 1388 N N . ILE B 1 49 ? 3.732 21.672 19.156 1 98.81 49 ILE B N 1
ATOM 1389 C CA . ILE B 1 49 ? 4.621 20.859 18.328 1 98.81 49 ILE B CA 1
ATOM 1390 C C . ILE B 1 49 ? 5.66 21.75 17.656 1 98.81 49 ILE B C 1
ATOM 1392 O O . ILE B 1 49 ? 5.348 22.469 16.719 1 98.81 49 ILE B O 1
ATOM 1396 N N . GLU B 1 50 ? 6.875 21.609 18.156 1 98.5 50 GLU B N 1
ATOM 1397 C CA . GLU B 1 50 ? 7.98 22.406 17.609 1 98.5 50 GLU B CA 1
ATOM 1398 C C . GLU B 1 50 ? 8.375 21.906 16.219 1 98.5 50 GLU B C 1
ATOM 1400 O O . GLU B 1 50 ? 8.109 20.75 15.875 1 98.5 50 GLU B O 1
ATOM 1405 N N . PHE B 1 51 ? 9.062 22.797 15.492 1 97.94 51 PHE B N 1
ATOM 1406 C CA . PHE B 1 51 ? 9.5 22.5 14.141 1 97.94 51 PHE B CA 1
ATOM 1407 C C . PHE B 1 51 ? 10.297 21.203 14.102 1 97.94 51 PHE B C 1
ATOM 1409 O O . PHE B 1 51 ? 10.023 20.328 13.273 1 97.94 51 PHE B O 1
ATOM 1416 N N . ALA B 1 52 ? 11.219 21.031 14.992 1 96.38 52 ALA B N 1
ATOM 1417 C CA . ALA B 1 52 ? 12.078 19.859 15 1 96.38 52 ALA B CA 1
ATOM 1418 C C . ALA B 1 52 ? 11.25 18.578 15.195 1 96.38 52 ALA B C 1
ATOM 1420 O O . ALA B 1 52 ? 11.5 17.562 14.547 1 96.38 52 ALA B O 1
ATOM 1421 N N . THR B 1 53 ? 10.305 18.656 16.109 1 98 53 THR B N 1
ATOM 1422 C CA . THR B 1 53 ? 9.414 17.531 16.359 1 98 53 THR B CA 1
ATOM 1423 C C . THR B 1 53 ? 8.578 17.219 15.125 1 98 53 THR B C 1
ATOM 1425 O O . THR B 1 53 ? 8.453 16.062 14.727 1 98 53 THR B O 1
ATOM 1428 N N . ALA B 1 54 ? 8.062 18.234 14.516 1 98.25 54 ALA B N 1
ATOM 1429 C CA . ALA B 1 54 ? 7.227 18.078 13.336 1 98.25 54 ALA B CA 1
ATOM 1430 C C . ALA B 1 54 ? 8.023 17.5 12.172 1 98.25 54 ALA B C 1
ATOM 1432 O O . ALA B 1 54 ? 7.473 16.766 11.336 1 98.25 54 ALA B O 1
ATOM 1433 N N . MET B 1 55 ? 9.328 17.75 12.141 1 97.06 55 MET B N 1
ATOM 1434 C CA . MET B 1 55 ? 10.172 17.297 11.039 1 97.06 55 MET B CA 1
ATOM 1435 C C . MET B 1 55 ? 10.539 15.828 11.203 1 97.06 55 MET B C 1
ATOM 1437 O O . MET B 1 55 ? 10.852 15.148 10.227 1 97.06 55 MET B O 1
ATOM 1441 N N . SER B 1 56 ? 10.453 15.305 12.352 1 96.06 56 SER B N 1
ATOM 1442 C CA . SER B 1 56 ? 10.883 13.938 12.594 1 96.06 56 SER B CA 1
ATOM 1443 C C . SER B 1 56 ? 9.844 12.938 12.117 1 96.06 56 SER B C 1
ATOM 1445 O O . SER B 1 56 ? 10.172 11.797 11.773 1 96.06 56 SER B O 1
ATOM 1447 N N . THR B 1 57 ? 8.609 13.273 12.156 1 97.75 57 THR B N 1
ATOM 1448 C CA . THR B 1 57 ? 7.477 12.469 11.734 1 97.75 57 THR B CA 1
ATOM 1449 C C . THR B 1 57 ? 6.254 13.336 11.477 1 97.75 57 THR B C 1
ATOM 1451 O O . THR B 1 57 ? 6.113 14.406 12.078 1 97.75 57 THR B O 1
ATOM 1454 N N . ILE B 1 58 ? 5.418 12.906 10.57 1 98.69 58 ILE B N 1
ATOM 1455 C CA . ILE B 1 58 ? 4.227 13.695 10.281 1 98.69 58 ILE B CA 1
ATOM 1456 C C . ILE B 1 58 ? 3.295 13.688 11.492 1 98.69 58 ILE B C 1
ATOM 1458 O O . ILE B 1 58 ? 3.125 12.656 12.141 1 98.69 58 ILE B O 1
ATOM 1462 N N . HIS B 1 59 ? 2.6 14.836 11.75 1 98.94 59 HIS B N 1
ATOM 1463 C CA . HIS B 1 59 ? 1.633 14.992 12.828 1 98.94 59 HIS B CA 1
ATOM 1464 C C . HIS B 1 59 ? 0.277 15.445 12.297 1 98.94 59 HIS B C 1
ATOM 1466 O O . HIS B 1 59 ? 0.21 16.234 11.344 1 98.94 59 HIS B O 1
ATOM 1472 N N . GLY B 1 60 ? -0.735 14.922 12.891 1 98.94 60 GLY B N 1
ATOM 1473 C CA . GLY B 1 60 ? -2.104 15.391 12.758 1 98.94 60 GLY B CA 1
ATOM 1474 C C . GLY B 1 60 ? -2.717 15.82 14.078 1 98.94 60 GLY B C 1
ATOM 1475 O O . GLY B 1 60 ? -2.336 15.32 15.141 1 98.94 60 GLY B O 1
ATOM 1476 N N . ILE B 1 61 ? -3.598 16.75 14.008 1 98.94 61 ILE B N 1
ATOM 1477 C CA . ILE B 1 61 ? -4.332 17.203 15.18 1 98.94 61 ILE B CA 1
ATOM 1478 C C . ILE B 1 61 ? -5.836 17.062 14.938 1 98.94 61 ILE B C 1
ATOM 1480 O O . ILE B 1 61 ? -6.363 17.594 13.953 1 98.94 61 ILE B O 1
ATOM 1484 N N . GLU B 1 62 ? -6.438 16.391 15.859 1 98.62 62 GLU B N 1
ATOM 1485 C CA . GLU B 1 62 ? -7.887 16.203 15.789 1 98.62 62 GLU B CA 1
ATOM 1486 C C . GLU B 1 62 ? -8.617 17.406 16.375 1 98.62 62 GLU B C 1
ATOM 1488 O O . GLU B 1 62 ? -8.031 18.203 17.109 1 98.62 62 GLU B O 1
ATOM 1493 N N . PRO B 1 63 ? -9.914 17.547 16.062 1 98.06 63 PRO B N 1
ATOM 1494 C CA . PRO B 1 63 ? -10.664 18.688 16.578 1 98.06 63 PRO B CA 1
ATOM 1495 C C . PRO B 1 63 ? -10.656 18.766 18.094 1 98.06 63 PRO B C 1
ATOM 1497 O O . PRO B 1 63 ? -10.664 19.859 18.672 1 98.06 63 PRO B O 1
ATOM 1500 N N . ASN B 1 64 ? -10.578 17.703 18.75 1 97.94 64 ASN B N 1
ATOM 1501 C CA . ASN B 1 64 ? -10.562 17.688 20.219 1 97.94 64 ASN B CA 1
ATOM 1502 C C . ASN B 1 64 ? -9.172 17.938 20.766 1 97.94 64 ASN B C 1
ATOM 1504 O O . ASN B 1 64 ? -8.961 17.922 21.984 1 97.94 64 ASN B O 1
ATOM 1508 N N . GLY B 1 65 ? -8.234 18.078 19.922 1 97.94 65 GLY B N 1
ATOM 1509 C CA . GLY B 1 65 ? -6.879 18.422 20.328 1 97.94 65 GLY B CA 1
ATOM 1510 C C . GLY B 1 65 ? -5.953 17.219 20.391 1 97.94 65 GLY B C 1
ATOM 1511 O O . GLY B 1 65 ? -4.742 17.375 20.562 1 97.94 65 GLY B O 1
ATOM 1512 N N . ASP B 1 66 ? -6.488 15.977 20.25 1 98.69 66 ASP B N 1
ATOM 1513 C CA . ASP B 1 66 ? -5.633 14.789 20.25 1 98.69 66 ASP B CA 1
ATOM 1514 C C . ASP B 1 66 ? -4.652 14.82 19.078 1 98.69 66 ASP B C 1
ATOM 1516 O O . ASP B 1 66 ? -5.02 15.203 17.969 1 98.69 66 ASP B O 1
ATOM 1520 N N . VAL B 1 67 ? -3.406 14.383 19.391 1 98.88 67 VAL B N 1
ATOM 1521 C CA . VAL B 1 67 ? -2.355 14.359 18.375 1 98.88 67 VAL B CA 1
ATOM 1522 C C . VAL B 1 67 ? -2.156 12.938 17.859 1 98.88 67 VAL B C 1
ATOM 1524 O O . VAL B 1 67 ? -2.107 11.992 18.656 1 98.88 67 VAL B O 1
ATOM 1527 N N . ILE B 1 68 ? -2.107 12.789 16.562 1 98.56 68 ILE B N 1
ATOM 1528 C CA . ILE B 1 68 ? -1.767 11.523 15.93 1 98.56 68 ILE B CA 1
ATOM 1529 C C . ILE B 1 68 ? -0.509 11.695 15.078 1 98.56 68 ILE B C 1
ATOM 1531 O O . ILE B 1 68 ? -0.13 12.82 14.742 1 98.56 68 ILE B O 1
ATOM 1535 N N . THR B 1 69 ? 0.192 10.523 14.82 1 98.44 69 THR B N 1
ATOM 1536 C CA . THR B 1 69 ? 1.408 10.555 14.016 1 98.44 69 THR B CA 1
ATOM 1537 C C . THR B 1 69 ? 1.432 9.398 13.023 1 98.44 69 THR B C 1
ATOM 1539 O O . THR B 1 69 ? 0.617 8.477 13.117 1 98.44 69 THR B O 1
ATOM 1542 N N . GLY B 1 70 ? 2.328 9.516 12.062 1 97.5 70 GLY B N 1
ATOM 1543 C CA . GLY B 1 70 ? 2.613 8.414 11.164 1 97.5 70 GLY B CA 1
ATOM 1544 C C . GLY B 1 70 ? 1.473 8.117 10.211 1 97.5 70 GLY B C 1
ATOM 1545 O O . GLY B 1 70 ? 0.768 9.023 9.766 1 97.5 70 GLY B O 1
ATOM 1546 N N . VAL B 1 71 ? 1.287 6.914 9.883 1 97.75 71 VAL B N 1
ATOM 1547 C CA . VAL B 1 71 ? 0.353 6.449 8.867 1 97.75 71 VAL B CA 1
ATOM 1548 C C . VAL B 1 71 ? -1.071 6.84 9.25 1 97.75 71 VAL B C 1
ATOM 1550 O O . VAL B 1 71 ? -1.896 7.141 8.383 1 97.75 71 VAL B O 1
ATOM 1553 N N . GLU B 1 72 ? -1.304 6.957 10.562 1 97.44 72 GLU B N 1
ATOM 1554 C CA . GLU B 1 72 ? -2.639 7.312 11.039 1 97.44 72 GLU B CA 1
ATOM 1555 C C . GLU B 1 72 ? -3.053 8.695 10.531 1 97.44 72 GLU B C 1
ATOM 1557 O O . GLU B 1 72 ? -4.234 8.938 10.273 1 97.44 72 GLU B O 1
ATOM 1562 N N . VAL B 1 73 ? -2.098 9.586 10.344 1 98.69 73 VAL B N 1
ATOM 1563 C CA . VAL B 1 73 ? -2.402 10.922 9.836 1 98.69 73 VAL B CA 1
ATOM 1564 C C . VAL B 1 73 ? -2.965 10.82 8.422 1 98.69 73 VAL B C 1
ATOM 1566 O O . VAL B 1 73 ? -3.98 11.438 8.102 1 98.69 73 VAL B O 1
ATOM 1569 N N . PHE B 1 74 ? -2.328 10.008 7.617 1 98.5 74 PHE B N 1
ATOM 1570 C CA . PHE B 1 74 ? -2.789 9.797 6.25 1 98.5 74 PHE B CA 1
ATOM 1571 C C . PHE B 1 74 ? -4.16 9.133 6.234 1 98.5 74 PHE B C 1
ATOM 1573 O O . PHE B 1 74 ? -5.039 9.531 5.473 1 98.5 74 PHE B O 1
ATOM 1580 N N . GLU B 1 75 ? -4.328 8.18 7.086 1 98.25 75 GLU B N 1
ATOM 1581 C CA . GLU B 1 75 ? -5.621 7.508 7.176 1 98.25 75 GLU B CA 1
ATOM 1582 C C . GLU B 1 75 ? -6.738 8.5 7.48 1 98.25 75 GLU B C 1
ATOM 1584 O O . GLU B 1 75 ? -7.785 8.484 6.828 1 98.25 75 GLU B O 1
ATOM 1589 N N . ARG B 1 76 ? -6.5 9.367 8.43 1 98.56 76 ARG B N 1
ATOM 1590 C CA . ARG B 1 76 ? -7.512 10.344 8.82 1 98.56 76 ARG B CA 1
ATOM 1591 C C . ARG B 1 76 ? -7.738 11.375 7.723 1 98.56 76 ARG B C 1
ATOM 1593 O O . ARG B 1 76 ? -8.875 11.75 7.441 1 98.56 76 ARG B O 1
ATOM 1600 N N . ALA B 1 77 ? -6.676 11.812 7.129 1 98.81 77 ALA B N 1
ATOM 1601 C CA . ALA B 1 77 ? -6.785 12.812 6.074 1 98.81 77 ALA B CA 1
ATOM 1602 C C . ALA B 1 77 ? -7.543 12.266 4.871 1 98.81 77 ALA B C 1
ATOM 1604 O O . ALA B 1 77 ? -8.438 12.922 4.332 1 98.81 77 ALA B O 1
ATOM 1605 N N . TYR B 1 78 ? -7.215 11.062 4.457 1 98.69 78 TYR B N 1
ATOM 1606 C CA . TYR B 1 78 ? -7.898 10.453 3.322 1 98.69 78 TYR B CA 1
ATOM 1607 C C . TYR B 1 78 ? -9.359 10.18 3.648 1 98.69 78 TYR B C 1
ATOM 1609 O O . TYR B 1 78 ? -10.234 10.359 2.799 1 98.69 78 TYR B O 1
ATOM 1617 N N . ALA B 1 79 ? -9.617 9.742 4.844 1 98.56 79 ALA B N 1
ATOM 1618 C CA . ALA B 1 79 ? -11 9.531 5.254 1 98.56 79 ALA B CA 1
ATOM 1619 C C . ALA B 1 79 ? -11.797 10.828 5.188 1 98.56 79 ALA B C 1
ATOM 1621 O O . ALA B 1 79 ? -12.945 10.836 4.73 1 98.56 79 ALA B O 1
ATOM 1622 N N . ALA B 1 80 ? -11.188 11.867 5.551 1 98.75 80 ALA B N 1
ATOM 1623 C CA . ALA B 1 80 ? -11.859 13.172 5.59 1 98.75 80 ALA B CA 1
ATOM 1624 C C . ALA B 1 80 ? -12.32 13.594 4.199 1 98.75 80 ALA B C 1
ATOM 1626 O O . ALA B 1 80 ? -13.344 14.258 4.059 1 98.75 80 ALA B O 1
ATOM 1627 N N . VAL B 1 81 ? -11.617 13.117 3.213 1 98.31 81 VAL B N 1
ATOM 1628 C CA . VAL B 1 81 ? -11.961 13.57 1.868 1 98.31 81 VAL B CA 1
ATOM 1629 C C . VAL B 1 81 ? -12.664 12.453 1.108 1 98.31 81 VAL B C 1
ATOM 1631 O O . VAL B 1 81 ? -12.719 12.469 -0.124 1 98.31 81 VAL B O 1
ATOM 1634 N N . GLY B 1 82 ? -13.133 11.414 1.767 1 97.56 82 GLY B N 1
ATOM 1635 C CA . GLY B 1 82 ? -13.969 10.383 1.182 1 97.56 82 GLY B CA 1
ATOM 1636 C C . GLY B 1 82 ? -13.172 9.234 0.59 1 97.56 82 GLY B C 1
ATOM 1637 O O . GLY B 1 82 ? -13.719 8.422 -0.16 1 97.56 82 GLY B O 1
ATOM 1638 N N . LEU B 1 83 ? -11.93 9.211 0.948 1 97.94 83 LEU B N 1
ATOM 1639 C CA . LEU B 1 83 ? -11.055 8.18 0.4 1 97.94 83 LEU B CA 1
ATOM 1640 C C . LEU B 1 83 ? -10.523 7.27 1.504 1 97.94 83 LEU B C 1
ATOM 1642 O O . LEU B 1 83 ? -9.422 6.73 1.396 1 97.94 83 LEU B O 1
ATOM 1646 N N . GLY B 1 84 ? -11.203 7.078 2.539 1 97.94 84 GLY B N 1
ATOM 1647 C CA . GLY B 1 84 ? -10.797 6.219 3.637 1 97.94 84 GLY B CA 1
ATOM 1648 C C . GLY B 1 84 ? -10.539 4.785 3.207 1 97.94 84 GLY B C 1
ATOM 1649 O O . GLY B 1 84 ? -9.688 4.105 3.785 1 97.94 84 GLY B O 1
ATOM 1650 N N . TRP B 1 85 ? -11.227 4.363 2.156 1 97.12 85 TRP B N 1
ATOM 1651 C CA . TRP B 1 85 ? -11.133 2.988 1.672 1 97.12 85 TRP B CA 1
ATOM 1652 C C . TRP B 1 85 ? -9.734 2.689 1.147 1 97.12 85 TRP B C 1
ATOM 1654 O O . TRP B 1 85 ? -9.32 1.528 1.079 1 97.12 85 TRP B O 1
ATOM 1664 N N . VAL B 1 86 ? -8.914 3.672 0.825 1 97.44 86 VAL B N 1
ATOM 1665 C CA . VAL B 1 86 ? -7.547 3.512 0.356 1 97.44 86 VAL B CA 1
ATOM 1666 C C . VAL B 1 86 ? -6.695 2.867 1.449 1 97.44 86 VAL B C 1
ATOM 1668 O O . VAL B 1 86 ? -5.758 2.123 1.157 1 97.44 86 VAL B O 1
ATOM 1671 N N . TYR B 1 87 ? -7.051 3.076 2.723 1 97.69 87 TYR B N 1
ATOM 1672 C CA . TYR B 1 87 ? -6.254 2.596 3.846 1 97.69 87 TYR B CA 1
ATOM 1673 C C . TYR B 1 87 ? -6.922 1.4 4.516 1 97.69 87 TYR B C 1
ATOM 1675 O O . TYR B 1 87 ? -6.648 1.102 5.684 1 97.69 87 TYR B O 1
ATOM 1683 N N . ALA B 1 88 ? -7.863 0.737 3.836 1 97.44 88 ALA B N 1
ATOM 1684 C CA . ALA B 1 88 ? -8.555 -0.417 4.398 1 97.44 88 ALA B CA 1
ATOM 1685 C C . ALA B 1 88 ? -7.574 -1.518 4.781 1 97.44 88 ALA B C 1
ATOM 1687 O O . ALA B 1 88 ? -7.812 -2.27 5.73 1 97.44 88 ALA B O 1
ATOM 1688 N N . PHE B 1 89 ? -6.398 -1.571 4.066 1 95.75 89 PHE B N 1
ATOM 1689 C CA . PHE B 1 89 ? -5.367 -2.559 4.359 1 95.75 89 PHE B CA 1
ATOM 1690 C C . PHE B 1 89 ? -4.848 -2.391 5.781 1 95.75 89 PHE B C 1
ATOM 1692 O O . PHE B 1 89 ? -4.367 -3.35 6.391 1 95.75 89 PHE B O 1
ATOM 1699 N N . ALA B 1 90 ? -5.02 -1.229 6.324 1 96 90 ALA B N 1
ATOM 1700 C CA . ALA B 1 90 ? -4.457 -0.902 7.629 1 96 90 ALA B CA 1
ATOM 1701 C C . ALA B 1 90 ? -5.227 -1.6 8.75 1 96 90 ALA B C 1
ATOM 1703 O O . ALA B 1 90 ? -4.77 -1.633 9.898 1 96 90 ALA B O 1
ATOM 1704 N N . LYS B 1 91 ? -6.367 -2.219 8.406 1 95.38 91 LYS B N 1
ATOM 1705 C CA . LYS B 1 91 ? -7.133 -2.99 9.375 1 95.38 91 LYS B CA 1
ATOM 1706 C C . LYS B 1 91 ? -6.414 -4.289 9.734 1 95.38 91 LYS B C 1
ATOM 1708 O O . LYS B 1 91 ? -6.738 -4.926 10.742 1 95.38 91 LYS B O 1
ATOM 1713 N N . VAL B 1 92 ? -5.512 -4.73 8.844 1 94.31 92 VAL B N 1
ATOM 1714 C CA . VAL B 1 92 ? -4.652 -5.871 9.141 1 94.31 92 VAL B CA 1
ATOM 1715 C C . VAL B 1 92 ? -3.424 -5.402 9.922 1 94.31 92 VAL B C 1
ATOM 1717 O O . VAL B 1 92 ? -2.559 -4.711 9.375 1 94.31 92 VAL B O 1
ATOM 1720 N N . PRO B 1 93 ? -3.297 -5.812 11.172 1 95.12 93 PRO B N 1
ATOM 1721 C CA . PRO B 1 93 ? -2.229 -5.285 12.023 1 95.12 93 PRO B CA 1
ATOM 1722 C C . PRO B 1 93 ? -0.844 -5.441 11.398 1 95.12 93 PRO B C 1
ATOM 1724 O O . PRO B 1 93 ? -0.022 -4.523 11.477 1 95.12 93 PRO B O 1
ATOM 1727 N N . ALA B 1 94 ? -0.604 -6.547 10.766 1 93.25 94 ALA B N 1
ATOM 1728 C CA . ALA B 1 94 ? 0.704 -6.777 10.156 1 93.25 94 ALA B CA 1
ATOM 1729 C C . ALA B 1 94 ? 0.959 -5.801 9.008 1 93.25 94 ALA B C 1
ATOM 1731 O O . ALA B 1 94 ? 2.086 -5.336 8.82 1 93.25 94 ALA B O 1
ATOM 1732 N N . LEU B 1 95 ? -0.045 -5.477 8.219 1 94.94 95 LEU B N 1
ATOM 1733 C CA . LEU B 1 95 ? 0.101 -4.539 7.117 1 94.94 95 LEU B CA 1
ATOM 1734 C C . LEU B 1 95 ? 0.276 -3.113 7.633 1 94.94 95 LEU B C 1
ATOM 1736 O O . LEU B 1 95 ? 1.064 -2.342 7.082 1 94.94 95 LEU B O 1
ATOM 1740 N N . LEU B 1 96 ? -0.44 -2.781 8.703 1 95.62 96 LEU B N 1
ATOM 1741 C CA . LEU B 1 96 ? -0.258 -1.475 9.32 1 95.62 96 LEU B CA 1
ATOM 1742 C C . LEU B 1 96 ? 1.162 -1.319 9.859 1 95.62 96 LEU B C 1
ATOM 1744 O O . LEU B 1 96 ? 1.792 -0.278 9.664 1 95.62 96 LEU B O 1
ATOM 1748 N N . ALA B 1 97 ? 1.653 -2.34 10.516 1 96.25 97 ALA B N 1
ATOM 1749 C CA . ALA B 1 97 ? 3.018 -2.32 11.039 1 96.25 97 ALA B CA 1
ATOM 1750 C C . ALA B 1 97 ? 4.035 -2.131 9.922 1 96.25 97 ALA B C 1
ATOM 1752 O O . ALA B 1 97 ? 4.977 -1.346 10.055 1 96.25 97 ALA B O 1
ATOM 1753 N N . ALA B 1 98 ? 3.852 -2.85 8.789 1 94.88 98 ALA B N 1
ATOM 1754 C CA . ALA B 1 98 ? 4.738 -2.717 7.633 1 94.88 98 ALA B CA 1
ATOM 1755 C C . ALA B 1 98 ? 4.676 -1.305 7.055 1 94.88 98 ALA B C 1
ATOM 1757 O O . ALA B 1 98 ? 5.707 -0.715 6.73 1 94.88 98 ALA B O 1
ATOM 1758 N N . ALA B 1 99 ? 3.459 -0.757 6.949 1 96.44 99 ALA B N 1
ATOM 1759 C CA . ALA B 1 99 ? 3.277 0.602 6.445 1 96.44 99 ALA B CA 1
ATOM 1760 C C . ALA B 1 99 ? 3.982 1.617 7.34 1 96.44 99 ALA B C 1
ATOM 1762 O O . ALA B 1 99 ? 4.617 2.553 6.848 1 96.44 99 ALA B O 1
ATOM 1763 N N . ASN B 1 100 ? 3.873 1.418 8.648 1 96.75 100 ASN B N 1
ATOM 1764 C CA . ASN B 1 100 ? 4.547 2.311 9.586 1 96.75 100 ASN B CA 1
ATOM 1765 C C . ASN B 1 100 ? 6.066 2.223 9.445 1 96.75 100 ASN B C 1
ATOM 1767 O O . ASN B 1 100 ? 6.758 3.24 9.492 1 96.75 100 ASN B O 1
ATOM 1771 N N . LYS B 1 101 ? 6.578 1.049 9.273 1 96.88 101 LYS B N 1
ATOM 1772 C CA . LYS B 1 101 ? 8.016 0.89 9.078 1 96.88 101 LYS B CA 1
ATOM 1773 C C . LYS B 1 101 ? 8.477 1.595 7.809 1 96.88 101 LYS B C 1
ATOM 1775 O O . LYS B 1 101 ? 9.5 2.287 7.812 1 96.88 101 LYS B O 1
ATOM 1780 N N . ALA B 1 102 ? 7.727 1.381 6.715 1 95.62 102 ALA B N 1
ATOM 1781 C CA . ALA B 1 102 ? 8.047 2.051 5.457 1 95.62 102 ALA B CA 1
ATOM 1782 C C . ALA B 1 102 ? 7.992 3.568 5.613 1 95.62 102 ALA B C 1
ATOM 1784 O O . ALA B 1 102 ? 8.875 4.281 5.133 1 95.62 102 ALA B O 1
ATOM 1785 N N . TYR B 1 103 ? 6.973 4.039 6.293 1 97.38 103 TYR B N 1
ATOM 1786 C CA . TYR B 1 103 ? 6.836 5.473 6.508 1 97.38 103 TYR B CA 1
ATOM 1787 C C . TYR B 1 103 ? 7.996 6.012 7.34 1 97.38 103 TYR B C 1
ATOM 1789 O O . TYR B 1 103 ? 8.539 7.074 7.039 1 97.38 103 TYR B O 1
ATOM 1797 N N . ASP B 1 104 ? 8.359 5.301 8.352 1 97.31 104 ASP B N 1
ATOM 1798 C CA . ASP B 1 104 ? 9.453 5.738 9.219 1 97.31 104 ASP B CA 1
ATOM 1799 C C . ASP B 1 104 ? 10.766 5.832 8.438 1 97.31 104 ASP B C 1
ATOM 1801 O O . ASP B 1 104 ? 11.547 6.77 8.633 1 97.31 104 ASP B O 1
ATOM 1805 N N . PHE B 1 105 ? 11.016 4.887 7.617 1 96.12 105 PHE B N 1
ATOM 1806 C CA . PHE B 1 105 ? 12.188 4.906 6.758 1 96.12 105 PHE B CA 1
ATOM 1807 C C . PHE B 1 105 ? 12.195 6.141 5.867 1 96.12 105 PHE B C 1
ATOM 1809 O O . PHE B 1 105 ? 13.211 6.832 5.758 1 96.12 105 PHE B O 1
ATOM 1816 N N . TRP B 1 106 ? 11.062 6.461 5.215 1 96 106 TRP B N 1
ATOM 1817 C CA . TRP B 1 106 ? 10.906 7.648 4.383 1 96 106 TRP B CA 1
ATOM 1818 C C . TRP B 1 106 ? 11.117 8.922 5.203 1 96 106 TRP B C 1
ATOM 1820 O O . TRP B 1 106 ? 11.883 9.805 4.805 1 96 106 TRP B O 1
ATOM 1830 N N . ALA B 1 107 ? 10.43 9.016 6.359 1 96.94 107 ALA B N 1
ATOM 1831 C CA . ALA B 1 107 ? 10.461 10.211 7.191 1 96.94 107 ALA B CA 1
ATOM 1832 C C . ALA B 1 107 ? 11.883 10.539 7.629 1 96.94 107 ALA B C 1
ATOM 1834 O O . ALA B 1 107 ? 12.273 11.711 7.672 1 96.94 107 ALA B O 1
ATOM 1835 N N . GLU B 1 108 ? 12.641 9.508 7.879 1 94.88 108 GLU B N 1
ATOM 1836 C CA . GLU B 1 108 ? 14.016 9.664 8.328 1 94.88 108 GLU B CA 1
ATOM 1837 C C . GLU B 1 108 ? 14.922 10.133 7.191 1 94.88 108 GLU B C 1
ATOM 1839 O O . GLU B 1 108 ? 15.906 10.836 7.426 1 94.88 108 GLU B O 1
ATOM 1844 N N . ARG B 1 109 ? 14.555 9.766 6.004 1 95.19 109 ARG B N 1
ATOM 1845 C CA . ARG B 1 109 ? 15.508 9.93 4.906 1 95.19 109 ARG B CA 1
ATOM 1846 C C . ARG B 1 109 ? 14.984 10.938 3.885 1 95.19 109 ARG B C 1
ATOM 1848 O O . ARG B 1 109 ? 15.695 11.297 2.947 1 95.19 109 ARG B O 1
ATOM 1855 N N . ARG B 1 110 ? 13.828 11.516 4.031 1 96.44 110 ARG B N 1
ATOM 1856 C CA . ARG B 1 110 ? 13.172 12.297 2.984 1 96.44 110 ARG B CA 1
ATOM 1857 C C . ARG B 1 110 ? 14.008 13.516 2.607 1 96.44 110 ARG B C 1
ATOM 1859 O O . ARG B 1 110 ? 14.062 13.898 1.438 1 96.44 110 ARG B O 1
ATOM 1866 N N . MET B 1 111 ? 14.664 14.039 3.59 1 95.5 111 MET B N 1
ATOM 1867 C CA . MET B 1 111 ? 15.461 15.219 3.287 1 95.5 111 MET B CA 1
ATOM 1868 C C . MET B 1 111 ? 16.656 14.867 2.4 1 95.5 111 MET B C 1
ATOM 1870 O O . MET B 1 111 ? 16.906 15.539 1.406 1 95.5 111 MET B O 1
ATOM 1874 N N . GLU B 1 112 ? 17.312 13.781 2.705 1 94.75 112 GLU B N 1
ATOM 1875 C CA . GLU B 1 112 ? 18.422 13.32 1.881 1 94.75 112 GLU B CA 1
ATOM 1876 C C . GLU B 1 112 ? 17.938 12.883 0.5 1 94.75 112 GLU B C 1
ATOM 1878 O O . GLU B 1 112 ? 18.547 13.234 -0.514 1 94.75 112 GLU B O 1
ATOM 1883 N N . VAL B 1 113 ? 16.859 12.203 0.492 1 93.69 113 VAL B N 1
ATOM 1884 C CA . VAL B 1 113 ? 16.312 11.648 -0.743 1 93.69 113 VAL B CA 1
ATOM 1885 C C . VAL B 1 113 ? 15.867 12.781 -1.663 1 93.69 113 VAL B C 1
ATOM 1887 O O . VAL B 1 113 ? 15.984 12.68 -2.887 1 93.69 113 VAL B O 1
ATOM 1890 N N . THR B 1 114 ? 15.43 13.867 -1.098 1 95.12 114 THR B N 1
ATOM 1891 C CA . THR B 1 114 ? 14.938 14.984 -1.896 1 95.12 114 THR B CA 1
ATOM 1892 C C . THR B 1 114 ? 16.031 16.031 -2.088 1 95.12 114 THR B C 1
ATOM 1894 O O . THR B 1 114 ? 15.766 17.141 -2.533 1 95.12 114 THR B O 1
ATOM 1897 N N . GLY B 1 115 ? 17.234 15.75 -1.641 1 94.56 115 GLY B N 1
ATOM 1898 C CA . GLY B 1 115 ? 18.391 16.594 -1.907 1 94.56 115 GLY B CA 1
ATOM 1899 C C . GLY B 1 115 ? 18.484 17.781 -0.97 1 94.56 115 GLY B C 1
ATOM 1900 O O . GLY B 1 115 ? 19.078 18.812 -1.322 1 94.56 115 GLY B O 1
ATOM 1901 N N . ARG B 1 116 ? 17.906 17.719 0.161 1 95.19 116 ARG B N 1
ATOM 1902 C CA . ARG B 1 116 ? 17.844 18.859 1.065 1 95.19 116 ARG B CA 1
ATOM 1903 C C . ARG B 1 116 ? 18.828 18.703 2.213 1 95.19 116 ARG B C 1
ATOM 1905 O O . ARG B 1 116 ? 18.859 19.547 3.123 1 95.19 116 ARG B O 1
ATOM 1912 N N . GLY B 1 117 ? 19.609 17.719 2.221 1 93.38 117 GLY B N 1
ATOM 1913 C CA . GLY B 1 117 ? 20.562 17.484 3.291 1 93.38 117 GLY B CA 1
ATOM 1914 C C . GLY B 1 117 ? 19.969 16.734 4.461 1 93.38 117 GLY B C 1
ATOM 1915 O O . GLY B 1 117 ? 18.906 16.125 4.34 1 93.38 117 GLY B O 1
ATOM 1916 N N . SER B 1 118 ? 20.703 16.766 5.613 1 93 118 SER B N 1
ATOM 1917 C CA . SER B 1 118 ? 20.266 16.047 6.805 1 93 118 SER B CA 1
ATOM 1918 C C . SER B 1 118 ? 19.312 16.875 7.645 1 93 118 SER B C 1
ATOM 1920 O O . SER B 1 118 ? 19.203 18.094 7.461 1 93 118 SER B O 1
ATOM 1922 N N . LEU B 1 119 ? 18.625 16.172 8.516 1 91.88 119 LEU B N 1
ATOM 1923 C CA . LEU B 1 119 ? 17.75 16.875 9.453 1 91.88 119 LEU B CA 1
ATOM 1924 C C . LEU B 1 119 ? 18.531 17.906 10.25 1 91.88 119 LEU B C 1
ATOM 1926 O O . LEU B 1 119 ? 18.078 19.047 10.43 1 91.88 119 LEU B O 1
ATOM 1930 N N . THR B 1 120 ? 19.734 17.453 10.734 1 91.88 120 THR B N 1
ATOM 1931 C CA . THR B 1 120 ? 20.562 18.359 11.516 1 91.88 120 THR B CA 1
ATOM 1932 C C . THR B 1 120 ? 20.859 19.641 10.734 1 91.88 120 THR B C 1
ATOM 1934 O O . THR B 1 120 ? 20.766 20.734 11.273 1 91.88 120 THR B O 1
ATOM 1937 N N . GLU B 1 121 ? 21.156 19.531 9.477 1 93.38 121 GLU B N 1
ATOM 1938 C CA . GLU B 1 121 ? 21.453 20.688 8.633 1 93.38 121 GLU B CA 1
ATOM 1939 C C . GLU B 1 121 ? 20.219 21.578 8.469 1 93.38 121 GLU B C 1
ATOM 1941 O O . GLU B 1 121 ? 20.328 22.797 8.508 1 93.38 121 GLU B O 1
ATOM 1946 N N . VAL B 1 122 ? 19.109 20.984 8.297 1 92 122 VAL B N 1
ATOM 1947 C CA . VAL B 1 122 ? 17.859 21.734 8.117 1 92 122 VAL B CA 1
ATOM 1948 C C . VAL B 1 122 ? 17.531 22.5 9.391 1 92 122 VAL B C 1
ATOM 1950 O O . VAL B 1 122 ? 17.109 23.656 9.336 1 92 122 VAL B O 1
ATOM 1953 N N . LEU B 1 123 ? 17.734 21.875 10.508 1 92.31 123 LEU B N 1
ATOM 1954 C CA . LEU B 1 123 ? 17.453 22.516 11.789 1 92.31 123 LEU B CA 1
ATOM 1955 C C . LEU B 1 123 ? 18.406 23.688 12.031 1 92.31 123 LEU B C 1
ATOM 1957 O O . LEU B 1 123 ? 17.984 24.719 12.562 1 92.31 123 LEU B O 1
ATOM 1961 N N . GLU B 1 124 ? 19.594 23.531 11.641 1 90.88 124 GLU B N 1
ATOM 1962 C CA . GLU B 1 124 ? 20.578 24.594 11.781 1 90.88 124 GLU B CA 1
ATOM 1963 C C . GLU B 1 124 ? 20.234 25.797 10.898 1 90.88 124 GLU B C 1
ATOM 1965 O O . GLU B 1 124 ? 20.406 26.938 11.312 1 90.88 124 GLU B O 1
ATOM 1970 N N . LEU B 1 125 ? 19.719 25.516 9.75 1 87.38 125 LEU B N 1
ATOM 1971 C CA . LEU B 1 125 ? 19.328 26.594 8.828 1 87.38 125 LEU B CA 1
ATOM 1972 C C . LEU B 1 125 ? 18.125 27.344 9.352 1 87.38 125 LEU B C 1
ATOM 1974 O O . LEU B 1 125 ? 18 28.562 9.133 1 87.38 125 LEU B O 1
ATOM 1978 N N . ARG B 1 126 ? 17.266 26.609 10.008 1 85.5 126 ARG B N 1
ATOM 1979 C CA . ARG B 1 126 ? 16.062 27.25 10.555 1 85.5 126 ARG B CA 1
ATOM 1980 C C . ARG B 1 126 ? 16.406 28.156 11.734 1 85.5 126 ARG B C 1
ATOM 1982 O O . ARG B 1 126 ? 15.727 29.156 11.977 1 85.5 126 ARG B O 1
ATOM 1989 N N . ARG B 1 127 ? 17.359 27.891 12.469 1 82.44 127 ARG B N 1
ATOM 1990 C CA . ARG B 1 127 ? 17.781 28.656 13.633 1 82.44 127 ARG B CA 1
ATOM 1991 C C . ARG B 1 127 ? 18.5 29.938 13.219 1 82.44 127 ARG B C 1
ATOM 1993 O O . ARG B 1 127 ? 18.516 30.922 13.969 1 82.44 127 ARG B O 1
ATOM 2000 N N . ARG B 1 128 ? 18.969 30.016 12.055 1 73.62 128 ARG B N 1
ATOM 2001 C CA . ARG B 1 128 ? 19.688 31.203 11.625 1 73.62 128 ARG B CA 1
ATOM 2002 C C . ARG B 1 128 ? 18.719 32.312 11.188 1 73.62 128 ARG B C 1
ATOM 2004 O O . ARG B 1 128 ? 18.922 33.469 11.508 1 73.62 128 ARG B O 1
#

Radius of gyration: 22.38 Å; Cα contacts (8 Å, |Δi|>4): 354; chains: 2; bounding box: 37×63×43 Å

Solvent-accessible surface area (backbone atoms only — not comparable to full-atom values): 13982 Å² total; per-residue (Å²): 87,62,34,31,40,48,39,51,61,80,39,69,69,50,40,51,52,51,49,53,51,50,59,57,32,65,82,69,48,33,62,41,81,41,47,59,64,43,91,78,52,51,31,81,84,52,86,58,51,41,66,72,60,48,62,61,41,48,38,21,35,35,79,87,62,54,75,43,51,54,60,58,32,56,45,50,53,34,36,54,47,76,43,39,54,52,48,42,32,49,75,41,64,69,52,33,53,52,50,41,52,54,48,51,54,44,46,72,37,44,41,52,76,70,70,62,43,49,69,70,57,48,53,54,61,70,71,106,89,62,34,32,39,47,39,52,62,79,38,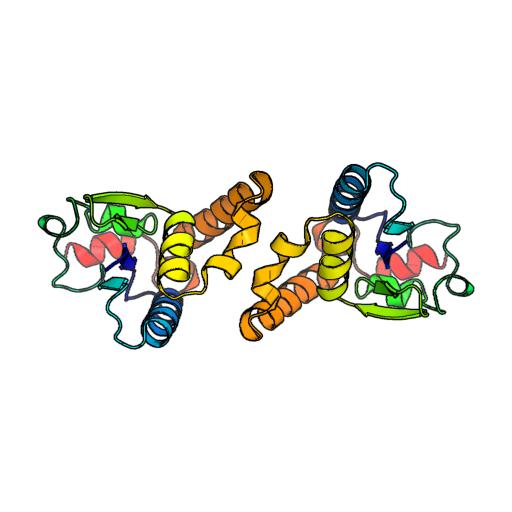69,68,50,41,51,51,51,49,54,50,50,59,56,33,65,82,70,46,31,62,39,82,42,47,57,64,44,92,77,53,51,30,79,82,50,84,59,51,41,65,71,61,48,61,60,40,50,39,22,36,36,81,88,64,52,74,43,50,53,60,57,32,55,44,53,52,32,37,54,46,75,42,40,54,52,47,43,31,48,75,40,65,70,51,33,52,50,50,41,52,54,47,50,55,43,44,73,38,44,40,53,76,71,69,63,44,49,70,68,57,48,53,54,60,69,71,106

Foldseek 3Di:
DFKEKEFAPVQPVRVVVVVVLVVLCVPVPLYHYHHLNDPPDDCVVLLNQHSLNCLQWIWMAGPVGDIDTAPVRVLRSCVSSPRNVVCVVCVPVVSVVVRRVVRNVCSQCSCVVRPNDHSVVVVVVVVD/DFKEKEFAPVQPVRVVVVVVLVVLCVPVPLYHYHHLNDPPDDCVVLLNQHSLNCLQWIWMAGPVGDIDTAPVRVLRSCVSSVRNVVCVVCVPVVSVVVRRVVRNVCSQCSCVVRPNDHSVVVVVVVVD

InterPro domains:
  IPR007263 DCC1-like thiol-disulfide oxidoreductase family [PF04134] (5-116)
  IPR044691 Thioredoxin DCC1 [PTHR34290] (1-127)

Nearest PDB structures (foldseek):
  4ekz-assembly1_A  TM=4.758E-01  e=7.029E-01  Homo sapiens
  3uem-assembly1_A  TM=4.493E-01  e=6.603E-01  Homo sapiens
  6m4c-assembly1_A-2  TM=4.508E-01  e=1.089E+00  Candida albicans SC5314
  6g62-assembly1_A  TM=4.342E-01  e=1.023E+00  Arabidopsis thaliana
  2c80-assembly1_B  TM=4.188E-01  e=1.023E+00  Schistosoma haematobium

Sequence (256 aa):
WDVRVLYDGDCPLCVREVDFLRRKDAGRGKLDLVDIASARYDPSANRGIEFATAMSTIHGIEPNGDVITGVEVFERAYAAVGLGWVYAFAKVPALLAAANKAYDFWAERRMEVTGRGSLTEVLELRRRWDVRVLYDGDCPLCVREVDFLRRKDAGRGKLDLVDIASARYDPSANRGIEFATAMSTIHGIEPNGDVITGVEVFERAYAAVGLGWVYAFAKVPALLAAANKAYDFWAERRMEVTGRGSLTEVLELRRR